Protein AF-0000000087637432 (afdb_homodimer)

Sequence (296 aa):
MTIILLIVDTSASMAQKTYLGTSYLDVARNIIDALQKQRMKDVATRGYDRFFLITTEEYPACIKSGWRESSAVLHEQLKRLRPRGRGSISDAFMNALKFINVHRAQTGIDNYGCGRFPTYFEPVVLFAITDSTSVADIPPDFRVGILEMTIILLIVDTSASMAQKTYLGTSYLDVARNIIDALQKQRMKDVATRGYDRFFLITTEEYPACIKSGWRESSAVLHEQLKRLRPRGRGSISDAFMNALKFINVHRAQTGIDNYGCGRFPTYFEPVVLFAITDSTSVADIPPDFRVGILE

Structure (mmCIF, N/CA/C/O backbone):
data_AF-0000000087637432-model_v1
#
loop_
_entity.id
_entity.type
_entity.pdbx_description
1 polymer 'VWFA domain-containing protein'
#
loop_
_atom_site.group_PDB
_atom_site.id
_atom_site.type_symbol
_atom_site.label_atom_id
_atom_site.label_alt_id
_atom_site.label_comp_id
_atom_site.label_asym_id
_atom_site.label_entity_id
_atom_site.label_seq_id
_atom_site.pdbx_PDB_ins_code
_atom_site.Cartn_x
_atom_site.Cartn_y
_atom_site.Cartn_z
_atom_site.occupancy
_atom_site.B_iso_or_equiv
_atom_site.auth_seq_id
_atom_site.auth_comp_id
_atom_site.auth_asym_id
_atom_site.auth_atom_id
_atom_site.pdbx_PDB_model_num
ATOM 1 N N . MET A 1 1 ? -8.039 9.289 13.445 1 76.69 1 MET A N 1
ATOM 2 C CA . MET A 1 1 ? -8.648 8.281 12.586 1 76.69 1 MET A CA 1
ATOM 3 C C . MET A 1 1 ? -7.801 8.039 11.344 1 76.69 1 MET A C 1
ATOM 5 O O . MET A 1 1 ? -7.258 8.984 10.766 1 76.69 1 MET A O 1
ATOM 9 N N . THR A 1 2 ? -7.414 6.766 11.094 1 83.81 2 THR A N 1
ATOM 10 C CA . THR A 1 2 ? -6.598 6.398 9.945 1 83.81 2 THR A CA 1
ATOM 11 C C . THR A 1 2 ? -7.387 5.527 8.969 1 83.81 2 THR A C 1
ATOM 13 O O . THR A 1 2 ? -8.102 4.609 9.391 1 83.81 2 THR A O 1
ATOM 16 N N . ILE A 1 3 ? -7.391 5.91 7.691 1 87.06 3 ILE A N 1
ATOM 17 C CA . ILE A 1 3 ? -8 5.098 6.645 1 87.06 3 ILE A CA 1
ATOM 18 C C . ILE A 1 3 ? -6.988 4.082 6.125 1 87.06 3 ILE A C 1
ATOM 20 O O . ILE A 1 3 ? -5.859 4.441 5.777 1 87.06 3 ILE A O 1
ATOM 24 N N . ILE A 1 4 ? -7.371 2.84 6.129 1 91 4 ILE A N 1
ATOM 25 C CA . ILE A 1 4 ? -6.562 1.774 5.551 1 91 4 ILE A CA 1
ATOM 26 C C . ILE A 1 4 ? -7.312 1.132 4.387 1 91 4 ILE A C 1
ATOM 28 O O . ILE A 1 4 ? -8.336 0.471 4.586 1 91 4 ILE A O 1
ATOM 32 N N . LEU A 1 5 ? -6.863 1.428 3.227 1 93.75 5 LEU A N 1
ATOM 33 C CA . LEU A 1 5 ? -7.473 0.867 2.025 1 93.75 5 LEU A CA 1
ATOM 34 C C . LEU A 1 5 ? -6.641 -0.291 1.483 1 93.75 5 LEU A C 1
ATOM 36 O O . LEU A 1 5 ? -5.492 -0.1 1.082 1 93.75 5 LEU A O 1
ATOM 40 N N . LEU A 1 6 ? -7.203 -1.459 1.496 1 95.88 6 LEU A N 1
ATOM 41 C CA . LEU A 1 6 ? -6.562 -2.672 1.005 1 95.88 6 LEU A CA 1
ATOM 42 C C . LEU A 1 6 ? -6.844 -2.873 -0.48 1 95.88 6 LEU A C 1
ATOM 44 O O . LEU A 1 6 ? -8 -2.828 -0.909 1 95.88 6 LEU A O 1
ATOM 48 N N . ILE A 1 7 ? -5.793 -3.021 -1.237 1 95.25 7 ILE A N 1
ATOM 49 C CA . ILE A 1 7 ? -5.895 -3.303 -2.666 1 95.25 7 ILE A CA 1
ATOM 50 C C . ILE A 1 7 ? -5.336 -4.691 -2.957 1 95.25 7 ILE A C 1
ATOM 52 O O . ILE A 1 7 ? -4.129 -4.918 -2.84 1 95.25 7 ILE A O 1
ATOM 56 N N . VAL A 1 8 ? -6.203 -5.582 -3.391 1 95.81 8 VAL A N 1
ATOM 57 C CA . VAL A 1 8 ? -5.754 -6.953 -3.619 1 95.81 8 VAL A CA 1
ATOM 58 C C . VAL A 1 8 ? -5.871 -7.293 -5.105 1 95.81 8 VAL A C 1
ATOM 60 O O . VAL A 1 8 ? -6.941 -7.148 -5.699 1 95.81 8 VAL A O 1
ATOM 63 N N . ASP A 1 9 ? -4.746 -7.695 -5.684 1 94.19 9 ASP A N 1
ATOM 64 C CA . ASP A 1 9 ? -4.754 -8.195 -7.055 1 94.19 9 ASP A CA 1
ATOM 65 C C . ASP A 1 9 ? -5.441 -9.555 -7.145 1 94.19 9 ASP A C 1
ATOM 67 O O . ASP A 1 9 ? -4.965 -10.531 -6.57 1 94.19 9 ASP A O 1
ATOM 71 N N . THR A 1 10 ? -6.543 -9.625 -7.82 1 95.19 10 THR A N 1
ATOM 72 C CA . THR A 1 10 ? -7.258 -10.891 -7.984 1 95.19 10 THR A CA 1
ATOM 73 C C . THR A 1 10 ? -7.113 -11.406 -9.414 1 95.19 10 THR A C 1
ATOM 75 O O . THR A 1 10 ? -8.023 -12.047 -9.945 1 95.19 10 THR A O 1
ATOM 78 N N . SER A 1 11 ? -6.055 -11.039 -10.047 1 90.12 11 SER A N 1
ATOM 79 C CA . SER A 1 11 ? -5.801 -11.547 -11.391 1 90.12 11 SER A CA 1
ATOM 80 C C . SER A 1 11 ? -5.547 -13.055 -11.375 1 90.12 11 SER A C 1
ATOM 82 O O . SER A 1 11 ? -5.328 -13.641 -10.32 1 90.12 11 SER A O 1
ATOM 84 N N . ALA A 1 12 ? -5.531 -13.664 -12.547 1 88.69 12 ALA A N 1
ATOM 85 C CA . ALA A 1 12 ? -5.359 -15.109 -12.695 1 88.69 12 ALA A CA 1
ATOM 86 C C . ALA A 1 12 ? -4.02 -15.562 -12.125 1 88.69 12 ALA A C 1
ATOM 88 O O . ALA A 1 12 ? -3.9 -16.672 -11.609 1 88.69 12 ALA A O 1
ATOM 89 N N . SER A 1 13 ? -2.984 -14.742 -12.172 1 86.12 13 SER A N 1
ATOM 90 C CA . SER A 1 13 ? -1.663 -15.102 -11.672 1 86.12 13 SER A CA 1
ATOM 91 C C . SER A 1 13 ? -1.685 -15.328 -10.164 1 86.12 13 SER A C 1
ATOM 93 O O . SER A 1 13 ? -0.829 -16.031 -9.625 1 86.12 13 SER A O 1
ATOM 95 N N . MET A 1 14 ? -2.678 -14.781 -9.469 1 90.62 14 MET A N 1
ATOM 96 C CA . MET A 1 14 ? -2.766 -14.891 -8.016 1 90.62 14 MET A CA 1
ATOM 97 C C . MET A 1 14 ? -3.311 -16.25 -7.602 1 90.62 14 MET A C 1
ATOM 99 O O . MET A 1 14 ? -3.295 -16.594 -6.422 1 90.62 14 MET A O 1
ATOM 103 N N . ALA A 1 15 ? -3.766 -16.984 -8.586 1 90.56 15 ALA A N 1
ATOM 104 C CA . ALA A 1 15 ? -4.211 -18.359 -8.336 1 90.56 15 ALA A CA 1
ATOM 105 C C . ALA A 1 15 ? -3.027 -19.312 -8.25 1 90.56 15 ALA A C 1
ATOM 107 O O . ALA A 1 15 ? -3.158 -20.422 -7.742 1 90.56 15 ALA A O 1
ATOM 108 N N . GLN A 1 16 ? -1.93 -18.797 -8.672 1 86.56 16 GLN A N 1
ATOM 109 C CA . GLN A 1 16 ? -0.738 -19.641 -8.68 1 86.56 16 GLN A CA 1
ATOM 110 C C . GLN A 1 16 ? -0.298 -19.984 -7.258 1 86.56 16 GLN A C 1
ATOM 112 O O . GLN A 1 16 ? -0.403 -19.156 -6.352 1 86.56 16 GLN A O 1
ATOM 117 N N . LYS A 1 17 ? 0.254 -21.203 -7.125 1 86.19 17 LYS A N 1
ATOM 118 C CA . LYS A 1 17 ? 0.658 -21.703 -5.809 1 86.19 17 LYS A CA 1
ATOM 119 C C . LYS A 1 17 ? 2.104 -21.312 -5.5 1 86.19 17 LYS A C 1
ATOM 121 O O . LYS A 1 17 ? 2.955 -21.328 -6.391 1 86.19 17 LYS A O 1
ATOM 126 N N . THR A 1 18 ? 2.281 -20.938 -4.258 1 80.5 18 THR A N 1
ATOM 127 C CA . THR A 1 18 ? 3.645 -20.75 -3.773 1 80.5 18 THR A CA 1
ATOM 128 C C . THR A 1 18 ? 4.336 -22.078 -3.535 1 80.5 18 THR A C 1
ATOM 130 O O . THR A 1 18 ? 3.73 -23.141 -3.717 1 80.5 18 THR A O 1
ATOM 133 N N . TYR A 1 19 ? 5.648 -21.938 -3.27 1 73.5 19 TYR A N 1
ATOM 134 C CA . TYR A 1 19 ? 6.402 -23.156 -2.979 1 73.5 19 TYR A CA 1
ATOM 135 C C . TYR A 1 19 ? 5.828 -23.875 -1.762 1 73.5 19 TYR A C 1
ATOM 137 O O . TYR A 1 19 ? 6.035 -25.078 -1.587 1 73.5 19 TYR A O 1
ATOM 145 N N . LEU A 1 20 ? 5.039 -23.172 -0.891 1 76.12 20 LEU A N 1
ATOM 146 C CA . LEU A 1 20 ? 4.434 -23.75 0.308 1 76.12 20 LEU A CA 1
ATOM 147 C C . LEU A 1 20 ? 3.104 -24.422 -0.021 1 76.12 20 LEU A C 1
ATOM 149 O O . LEU A 1 20 ? 2.486 -25.047 0.846 1 76.12 20 LEU A O 1
ATOM 153 N N . GLY A 1 21 ? 2.619 -24.297 -1.253 1 83.44 21 GLY A N 1
ATOM 154 C CA . GLY A 1 21 ? 1.392 -24.969 -1.673 1 83.44 21 GLY A CA 1
ATOM 155 C C . GLY A 1 21 ? 0.167 -24.078 -1.557 1 83.44 21 GLY A C 1
ATOM 156 O O . GLY A 1 21 ? -0.934 -24.469 -1.944 1 83.44 21 GLY A O 1
ATOM 157 N N . THR A 1 22 ? 0.309 -22.984 -0.963 1 87.75 22 THR A N 1
ATOM 158 C CA . THR A 1 22 ? -0.79 -22.031 -0.854 1 87.75 22 THR A CA 1
ATOM 159 C C . THR A 1 22 ? -0.783 -21.062 -2.033 1 87.75 22 THR A C 1
ATOM 161 O O . THR A 1 22 ? 0.271 -20.781 -2.609 1 87.75 22 THR A O 1
ATOM 164 N N . SER A 1 23 ? -1.958 -20.625 -2.443 1 90.81 23 SER A N 1
ATOM 165 C CA . SER A 1 23 ? -2.031 -19.688 -3.557 1 90.81 23 SER A CA 1
ATOM 166 C C . SER A 1 23 ? -1.543 -18.297 -3.146 1 90.81 23 SER A C 1
ATOM 168 O O . SER A 1 23 ? -1.502 -17.984 -1.956 1 90.81 23 SER A O 1
ATOM 170 N N . TYR A 1 24 ? -1.146 -17.531 -4.125 1 88.62 24 TYR A N 1
ATOM 171 C CA . TYR A 1 24 ? -0.758 -16.156 -3.842 1 88.62 24 TYR A CA 1
ATOM 172 C C . TYR A 1 24 ? -1.924 -15.367 -3.254 1 88.62 24 TYR A C 1
ATOM 174 O O . TYR A 1 24 ? -1.725 -14.477 -2.424 1 88.62 24 TYR A O 1
ATOM 182 N N . LEU A 1 25 ? -3.096 -15.727 -3.641 1 92.62 25 LEU A N 1
ATOM 183 C CA . LEU A 1 25 ? -4.277 -15.086 -3.066 1 92.62 25 LEU A CA 1
ATOM 184 C C . LEU A 1 25 ? -4.43 -15.453 -1.595 1 92.62 25 LEU A C 1
ATOM 186 O O . LEU A 1 25 ? -4.82 -14.617 -0.778 1 92.62 25 LEU A O 1
ATOM 190 N N . ASP A 1 26 ? -4.102 -16.656 -1.281 1 92.62 26 ASP A N 1
ATOM 191 C CA . ASP A 1 26 ? -4.141 -17.078 0.114 1 92.62 26 ASP A CA 1
ATOM 192 C C . ASP A 1 26 ? -3.076 -16.359 0.939 1 92.62 26 ASP A C 1
ATOM 194 O O . ASP A 1 26 ? -3.309 -16.031 2.102 1 92.62 26 ASP A O 1
ATOM 198 N N . VAL A 1 27 ? -1.948 -16.188 0.336 1 88.56 27 VAL A N 1
ATOM 199 C CA . VAL A 1 27 ? -0.882 -15.445 0.997 1 88.56 27 VAL A CA 1
ATOM 200 C C . VAL A 1 27 ? -1.35 -14.016 1.283 1 88.56 27 VAL A C 1
ATOM 202 O O . VAL A 1 27 ? -1.137 -13.5 2.381 1 88.56 27 VAL A O 1
ATOM 205 N N . ALA A 1 28 ? -1.989 -13.43 0.289 1 92.62 28 ALA A N 1
ATOM 206 C CA . ALA A 1 28 ? -2.518 -12.078 0.466 1 92.62 28 ALA A CA 1
ATOM 207 C C . ALA A 1 28 ? -3.521 -12.023 1.616 1 92.62 28 ALA A C 1
ATOM 209 O O . ALA A 1 28 ? -3.484 -11.109 2.441 1 92.62 28 ALA A O 1
ATOM 210 N N . ARG A 1 29 ? -4.34 -12.977 1.711 1 93.44 29 ARG A N 1
ATOM 211 C CA . ARG A 1 29 ? -5.324 -13.055 2.785 1 93.44 29 ARG A CA 1
ATOM 212 C C . ARG A 1 29 ? -4.641 -13.109 4.148 1 93.44 29 ARG A C 1
ATOM 214 O O . ARG A 1 29 ? -5.047 -12.414 5.082 1 93.44 29 ARG A O 1
ATOM 221 N N . ASN A 1 30 ? -3.664 -13.898 4.246 1 89.31 30 ASN A N 1
ATOM 222 C CA . ASN A 1 30 ? -2.939 -14.055 5.5 1 89.31 30 ASN A CA 1
ATOM 223 C C . ASN A 1 30 ? -2.244 -12.766 5.918 1 89.31 30 ASN A C 1
ATOM 225 O O . ASN A 1 30 ? -2.236 -12.414 7.098 1 89.31 30 ASN A O 1
ATOM 229 N N . ILE A 1 31 ? -1.692 -12.125 4.953 1 87.88 31 ILE A N 1
ATOM 230 C CA . ILE A 1 31 ? -0.997 -10.867 5.227 1 87.88 31 ILE A CA 1
ATOM 231 C C . ILE A 1 31 ? -1.988 -9.828 5.746 1 87.88 31 ILE A C 1
ATOM 233 O O . ILE A 1 31 ? -1.703 -9.117 6.711 1 87.88 31 ILE A O 1
ATOM 237 N N . ILE A 1 32 ? -3.174 -9.781 5.137 1 91.06 32 ILE A N 1
ATOM 238 C CA . ILE A 1 32 ? -4.184 -8.797 5.523 1 91.06 32 ILE A CA 1
ATOM 239 C C . ILE A 1 32 ? -4.723 -9.133 6.91 1 91.06 32 ILE A C 1
ATOM 241 O O . ILE A 1 32 ? -4.922 -8.242 7.738 1 91.06 32 ILE A O 1
ATOM 245 N N . ASP A 1 33 ? -4.871 -10.383 7.148 1 88.5 33 ASP A N 1
ATOM 246 C CA . ASP A 1 33 ? -5.336 -10.812 8.469 1 88.5 33 ASP A CA 1
ATOM 247 C C . ASP A 1 33 ? -4.332 -10.438 9.555 1 88.5 33 ASP A C 1
ATOM 249 O O . ASP A 1 33 ? -4.715 -9.961 10.625 1 88.5 33 ASP A O 1
ATOM 253 N N . ALA A 1 34 ? -3.146 -10.664 9.25 1 84.94 34 ALA A N 1
ATOM 254 C CA . ALA A 1 34 ? -2.1 -10.312 10.203 1 84.94 34 ALA A CA 1
ATOM 255 C C . ALA A 1 34 ? -2.074 -8.805 10.453 1 84.94 34 ALA A C 1
ATOM 257 O O . ALA A 1 34 ? -1.906 -8.367 11.594 1 84.94 34 ALA A O 1
ATOM 258 N N . LEU A 1 35 ? -2.225 -8.055 9.398 1 85.94 35 LEU A N 1
ATOM 259 C CA . LEU A 1 35 ? -2.258 -6.598 9.516 1 85.94 35 LEU A CA 1
ATOM 260 C C . LEU A 1 35 ? -3.422 -6.148 10.391 1 85.94 35 LEU A C 1
ATOM 262 O O . LEU A 1 35 ? -3.252 -5.305 11.273 1 85.94 35 LEU A O 1
ATOM 266 N N . GLN A 1 36 ? -4.555 -6.707 10.133 1 86.75 36 GLN A N 1
ATOM 267 C CA . GLN A 1 36 ? -5.742 -6.344 10.891 1 86.75 36 GLN A CA 1
ATOM 268 C C . GLN A 1 36 ? -5.582 -6.703 12.367 1 86.75 36 GLN A C 1
ATOM 270 O O . GLN A 1 36 ? -5.934 -5.91 13.25 1 86.75 36 GLN A O 1
ATOM 275 N N . LYS A 1 37 ? -5.035 -7.863 12.594 1 84.31 37 LYS A N 1
ATOM 276 C CA . LYS A 1 37 ? -4.828 -8.32 13.969 1 84.31 37 LYS A CA 1
ATOM 277 C C . LYS A 1 37 ? -3.857 -7.406 14.711 1 84.31 37 LYS A C 1
ATOM 279 O O . LYS A 1 37 ? -4.07 -7.078 15.875 1 84.31 37 LYS A O 1
ATOM 284 N N . GLN A 1 38 ? -2.877 -7.027 14.039 1 82.75 38 GLN A N 1
ATOM 285 C CA . GLN A 1 38 ? -1.881 -6.148 14.641 1 82.75 38 GLN A CA 1
ATOM 286 C C . GLN A 1 38 ? -2.484 -4.793 14.992 1 82.75 38 GLN A C 1
ATOM 288 O O . GLN A 1 38 ? -2.211 -4.242 16.062 1 82.75 38 GLN A O 1
ATOM 293 N N . ARG A 1 39 ? -3.283 -4.242 14.102 1 82.06 39 ARG A N 1
ATOM 294 C CA . ARG A 1 39 ? -3.889 -2.932 14.312 1 82.06 39 ARG A CA 1
ATOM 295 C C . ARG A 1 39 ? -4.93 -2.986 15.43 1 82.06 39 ARG A C 1
ATOM 297 O O . ARG A 1 39 ? -5.133 -2.002 16.141 1 82.06 39 ARG A O 1
ATOM 304 N N . MET A 1 40 ? -5.504 -4.09 15.586 1 80.12 40 MET A N 1
ATOM 305 C CA . MET A 1 40 ? -6.52 -4.258 16.625 1 80.12 40 MET A CA 1
ATOM 306 C C . MET A 1 40 ? -5.879 -4.375 18 1 80.12 40 MET A C 1
ATOM 308 O O . MET A 1 40 ? -6.512 -4.066 19.016 1 80.12 40 MET A O 1
ATOM 312 N N . LYS A 1 41 ? -4.73 -4.859 18.078 1 78.94 41 LYS A N 1
ATOM 313 C CA . LYS A 1 41 ? -4.02 -5.02 19.344 1 78.94 41 LYS A CA 1
ATOM 314 C C . LYS A 1 41 ? -3.49 -3.68 19.844 1 78.94 41 LYS A C 1
ATOM 316 O O . LYS A 1 41 ? -3.357 -3.475 21.047 1 78.94 41 LYS A O 1
ATOM 321 N N . ASP A 1 42 ? -3.234 -2.863 18.891 1 72.38 42 ASP A N 1
ATOM 322 C CA . ASP A 1 42 ? -2.697 -1.561 19.281 1 72.38 42 ASP A CA 1
ATOM 323 C C . ASP A 1 42 ? -3.803 -0.645 19.797 1 72.38 42 ASP A C 1
ATOM 325 O O . ASP A 1 42 ? -4.723 -0.288 19.062 1 72.38 42 ASP A O 1
ATOM 329 N N . VAL A 1 43 ? -3.691 -0.296 21.094 1 67.25 43 VAL A N 1
ATOM 330 C CA . VAL A 1 43 ? -4.695 0.507 21.797 1 67.25 43 VAL A CA 1
ATOM 331 C C . VAL A 1 43 ? -4.844 1.858 21.094 1 67.25 43 VAL A C 1
ATOM 333 O O . VAL A 1 43 ? -5.945 2.402 21 1 67.25 43 VAL A O 1
ATOM 336 N N . ALA A 1 44 ? -3.725 2.342 20.609 1 65.62 44 ALA A N 1
ATOM 337 C CA . ALA A 1 44 ? -3.721 3.668 20 1 65.62 44 ALA A CA 1
ATOM 338 C C . ALA A 1 44 ? -4.508 3.672 18.703 1 65.62 44 ALA A C 1
ATOM 340 O O . ALA A 1 44 ? -5 4.715 18.266 1 65.62 44 ALA A O 1
ATOM 341 N N . THR A 1 45 ? -4.582 2.547 18.078 1 66.69 45 THR A N 1
ATOM 342 C CA . THR A 1 45 ? -5.211 2.488 16.766 1 66.69 45 THR A CA 1
ATOM 343 C C . THR A 1 45 ? -6.562 1.782 16.844 1 66.69 45 THR A C 1
ATOM 345 O O . THR A 1 45 ? -7.41 1.952 15.969 1 66.69 45 THR A O 1
ATOM 348 N N . ARG A 1 46 ? -6.684 1.141 17.984 1 63.22 46 ARG A N 1
ATOM 349 C CA . ARG A 1 46 ? -7.879 0.317 18.156 1 63.22 46 ARG A CA 1
ATOM 350 C C . ARG A 1 46 ? -9.141 1.166 18.094 1 63.22 46 ARG A C 1
ATOM 352 O O . ARG A 1 46 ? -9.273 2.148 18.828 1 63.22 46 ARG A O 1
ATOM 359 N N . GLY A 1 47 ? -9.922 0.854 17.125 1 63.78 47 GLY A N 1
ATOM 360 C CA . GLY A 1 47 ? -11.219 1.496 17.031 1 63.78 47 GLY A CA 1
ATOM 361 C C . GLY A 1 47 ? -11.211 2.742 16.172 1 63.78 47 GLY A C 1
ATOM 362 O O . GLY A 1 47 ? -12.266 3.309 15.875 1 63.78 47 GLY A O 1
ATOM 363 N N . TYR A 1 48 ? -10.047 2.973 15.734 1 75.81 48 TYR A N 1
ATOM 364 C CA . TYR A 1 48 ? -9.984 4.23 15 1 75.81 48 TYR A CA 1
ATOM 365 C C . TYR A 1 48 ? -9.656 3.994 13.531 1 75.81 48 TYR A C 1
ATOM 367 O O . TYR A 1 48 ? -9.891 4.859 12.688 1 75.81 48 TYR A O 1
ATOM 375 N N . ASP A 1 49 ? -9.312 2.814 13.234 1 82.94 49 ASP A N 1
ATOM 376 C CA . ASP A 1 49 ? -8.961 2.506 11.852 1 82.94 49 ASP A CA 1
ATOM 377 C C . ASP A 1 49 ? -10.203 2.127 11.039 1 82.94 49 ASP A C 1
ATOM 379 O O . ASP A 1 49 ? -11.094 1.444 11.547 1 82.94 49 ASP A O 1
ATOM 383 N N . ARG A 1 50 ? -10.32 2.609 9.883 1 86.88 50 ARG A N 1
ATOM 384 C CA . ARG A 1 50 ? -11.336 2.195 8.922 1 86.88 50 ARG A CA 1
ATOM 385 C C . ARG A 1 50 ? -10.703 1.434 7.758 1 86.88 50 ARG A C 1
ATOM 387 O O . ARG A 1 50 ? -9.812 1.946 7.082 1 86.88 50 ARG A O 1
ATOM 394 N N . PHE A 1 51 ? -11.227 0.238 7.57 1 90.94 51 PHE A N 1
ATOM 395 C CA . PHE A 1 51 ? -10.688 -0.621 6.52 1 90.94 51 PHE A CA 1
ATOM 396 C C . PHE A 1 51 ? -11.617 -0.661 5.32 1 90.94 51 PHE A C 1
ATOM 398 O O . PHE A 1 51 ? -12.844 -0.72 5.477 1 90.94 51 PHE A O 1
ATOM 405 N N . PHE A 1 52 ? -11.039 -0.562 4.16 1 93.44 52 PHE A N 1
ATOM 406 C CA . PHE A 1 52 ? -11.742 -0.761 2.898 1 93.44 52 PHE A CA 1
ATOM 407 C C . PHE A 1 52 ? -11 -1.759 2.016 1 93.44 52 PHE A C 1
ATOM 409 O O . PHE A 1 52 ? -9.789 -1.944 2.16 1 93.44 52 PHE A O 1
ATOM 416 N N . LEU A 1 53 ? -11.742 -2.408 1.138 1 95.94 53 LEU A N 1
ATOM 417 C CA . LEU A 1 53 ? -11.141 -3.436 0.291 1 95.94 53 LEU A CA 1
ATOM 418 C C . LEU A 1 53 ? -11.516 -3.219 -1.172 1 95.94 53 LEU A C 1
ATOM 420 O O . LEU A 1 53 ? -12.695 -3.139 -1.511 1 95.94 53 LEU A O 1
ATOM 424 N N . ILE A 1 54 ? -10.523 -3.092 -1.985 1 95.25 54 ILE A N 1
ATOM 425 C CA . ILE A 1 54 ? -10.68 -2.936 -3.426 1 95.25 54 ILE A CA 1
ATOM 426 C C . ILE A 1 54 ? -9.867 -4 -4.156 1 95.25 54 ILE A C 1
ATOM 428 O O . ILE A 1 54 ? -8.766 -4.344 -3.729 1 95.25 54 ILE A O 1
ATOM 432 N N . THR A 1 55 ? -10.352 -4.535 -5.258 1 96.62 55 THR A N 1
ATOM 433 C CA . THR A 1 55 ? -9.656 -5.539 -6.059 1 96.62 55 THR A CA 1
ATOM 434 C C . THR A 1 55 ? -9.43 -5.031 -7.48 1 96.62 55 THR A C 1
ATOM 436 O O . THR A 1 55 ? -9.742 -3.877 -7.789 1 96.62 55 THR A O 1
ATOM 439 N N . THR A 1 56 ? -8.82 -5.867 -8.359 1 93.62 56 THR A N 1
ATOM 440 C CA . THR A 1 56 ? -8.516 -5.477 -9.734 1 93.62 56 THR A CA 1
ATOM 441 C C . THR A 1 56 ? -9.688 -5.801 -10.664 1 93.62 56 THR A C 1
ATOM 443 O O . THR A 1 56 ? -9.531 -5.812 -11.883 1 93.62 56 THR A O 1
ATOM 446 N N . GLU A 1 57 ? -10.828 -6.051 -10.078 1 92.75 57 GLU A N 1
ATOM 447 C CA . GLU A 1 57 ? -12.016 -6.211 -10.906 1 92.75 57 GLU A CA 1
ATOM 448 C C . GLU A 1 57 ? -12.484 -4.875 -11.469 1 92.75 57 GLU A C 1
ATOM 450 O O . GLU A 1 57 ? -11.891 -3.834 -11.188 1 92.75 57 GLU A O 1
ATOM 455 N N . GLU A 1 58 ? -13.516 -4.957 -12.289 1 89.31 58 GLU A N 1
ATOM 456 C CA . GLU A 1 58 ? -14.008 -3.738 -12.922 1 89.31 58 GLU A CA 1
ATOM 457 C C . GLU A 1 58 ? -14.805 -2.889 -11.938 1 89.31 58 GLU A C 1
ATOM 459 O O . GLU A 1 58 ? -15.547 -3.422 -11.109 1 89.31 58 GLU A O 1
ATOM 464 N N . TYR A 1 59 ? -14.562 -1.508 -12.102 1 84.19 59 TYR A N 1
ATOM 465 C CA . TYR A 1 59 ? -15.359 -0.588 -11.297 1 84.19 59 TYR A CA 1
ATOM 466 C C . TYR A 1 59 ? -16.828 -0.646 -11.695 1 84.19 59 TYR A C 1
ATOM 468 O O . TYR A 1 59 ? -17.156 -0.695 -12.883 1 84.19 59 TYR A O 1
ATOM 476 N N . PRO A 1 60 ? -17.75 -0.732 -10.656 1 89.38 60 PRO A N 1
ATOM 477 C CA . PRO A 1 60 ? -17.609 -0.584 -9.211 1 89.38 60 PRO A CA 1
ATOM 478 C C . PRO A 1 60 ? -17.547 -1.926 -8.484 1 89.38 60 PRO A C 1
ATOM 480 O O . PRO A 1 60 ? -17.562 -1.966 -7.25 1 89.38 60 PRO A O 1
ATOM 483 N N . ALA A 1 61 ? -17.547 -3.035 -9.273 1 90.44 61 ALA A N 1
ATOM 484 C CA . ALA A 1 61 ? -17.516 -4.371 -8.68 1 90.44 61 ALA A CA 1
ATOM 485 C C . ALA A 1 61 ? -16.219 -4.594 -7.91 1 90.44 61 ALA A C 1
ATOM 487 O O . ALA A 1 61 ? -16.125 -5.512 -7.09 1 90.44 61 ALA A O 1
ATOM 488 N N . CYS A 1 62 ? -15.195 -3.732 -8.195 1 93.19 62 CYS A N 1
ATOM 489 C CA . CYS A 1 62 ? -13.898 -3.877 -7.551 1 93.19 62 CYS A CA 1
ATOM 490 C C . CYS A 1 62 ? -13.969 -3.502 -6.078 1 93.19 62 CYS A C 1
ATOM 492 O O . CYS A 1 62 ? -13.086 -3.867 -5.297 1 93.19 62 CYS A O 1
ATOM 494 N N . ILE A 1 63 ? -15.023 -2.705 -5.672 1 93.12 63 ILE A N 1
ATOM 495 C CA . ILE A 1 63 ? -15.156 -2.309 -4.273 1 93.12 63 ILE A CA 1
ATOM 496 C C . ILE A 1 63 ? -15.828 -3.43 -3.48 1 93.12 63 ILE A C 1
ATOM 498 O O . ILE A 1 63 ? -17.031 -3.676 -3.631 1 93.12 63 ILE A O 1
ATOM 502 N N . LYS A 1 64 ? -15.055 -4.156 -2.717 1 94.06 64 LYS A N 1
ATOM 503 C CA . LYS A 1 64 ? -15.57 -5.312 -1.985 1 94.06 64 LYS A CA 1
ATOM 504 C C . LYS A 1 64 ? -16.062 -4.91 -0.598 1 94.06 64 LYS A C 1
ATOM 506 O O . LYS A 1 64 ? -16.969 -5.535 -0.05 1 94.06 64 LYS A O 1
ATOM 511 N N . SER A 1 65 ? -15.445 -3.957 0.01 1 93.12 65 SER A N 1
ATOM 512 C CA . SER A 1 65 ? -15.844 -3.379 1.29 1 93.12 65 SER A CA 1
ATOM 513 C C . SER A 1 65 ? -15.648 -1.866 1.297 1 93.12 65 SER A C 1
ATOM 515 O O . SER A 1 65 ? -14.516 -1.381 1.269 1 93.12 65 SER A O 1
ATOM 517 N N . GLY A 1 66 ? -16.734 -1.168 1.286 1 88.44 66 GLY A N 1
ATOM 518 C CA . GLY A 1 66 ? -16.703 0.285 1.235 1 88.44 66 GLY A CA 1
ATOM 519 C C . GLY A 1 66 ? -17.047 0.934 2.564 1 88.44 66 GLY A C 1
ATOM 520 O O . GLY A 1 66 ? -17.062 0.267 3.602 1 88.44 66 GLY A O 1
ATOM 521 N N . TRP A 1 67 ? -17.25 2.252 2.564 1 84.19 67 TRP A N 1
ATOM 522 C CA . TRP A 1 67 ? -17.406 3.053 3.773 1 84.19 67 TRP A CA 1
ATOM 523 C C . TRP A 1 67 ? -18.781 2.85 4.395 1 84.19 67 TRP A C 1
ATOM 525 O O . TRP A 1 67 ? -19.016 3.264 5.531 1 84.19 67 TRP A O 1
ATOM 535 N N . ARG A 1 68 ? -19.625 2.217 3.707 1 82.31 68 ARG A N 1
ATOM 536 C CA . ARG A 1 68 ? -20.953 1.973 4.266 1 82.31 68 ARG A CA 1
ATOM 537 C C . ARG A 1 68 ? -21.047 0.58 4.879 1 82.31 68 ARG A C 1
ATOM 539 O O . ARG A 1 68 ? -22.078 0.209 5.445 1 82.31 68 ARG A O 1
ATOM 546 N N . GLU A 1 69 ? -19.984 -0.2 4.742 1 82.75 69 GLU A N 1
ATOM 547 C CA . GLU A 1 69 ? -20 -1.593 5.18 1 82.75 69 GLU A CA 1
ATOM 548 C C . GLU A 1 69 ? -19.297 -1.762 6.523 1 82.75 69 GLU A C 1
ATOM 550 O O . GLU A 1 69 ? -18.438 -0.959 6.883 1 82.75 69 GLU A O 1
ATOM 555 N N . SER A 1 70 ? -19.781 -2.744 7.203 1 82.12 70 SER A N 1
ATOM 556 C CA . SER A 1 70 ? -19.156 -3.07 8.484 1 82.12 70 SER A CA 1
ATOM 557 C C . SER A 1 70 ? -17.875 -3.883 8.289 1 82.12 70 SER A C 1
ATOM 559 O O . SER A 1 70 ? -17.609 -4.375 7.191 1 82.12 70 SER A O 1
ATOM 561 N N . SER A 1 71 ? -17.125 -3.953 9.344 1 82.5 71 SER A N 1
ATOM 562 C CA . SER A 1 71 ? -15.891 -4.73 9.328 1 82.5 71 SER A CA 1
ATOM 563 C C . SER A 1 71 ? -16.156 -6.195 9.016 1 82.5 71 SER A C 1
ATOM 565 O O . SER A 1 71 ? -15.312 -6.887 8.453 1 82.5 71 SER A O 1
ATOM 567 N N . ALA A 1 72 ? -17.406 -6.652 9.422 1 86.88 72 ALA A N 1
ATOM 568 C CA 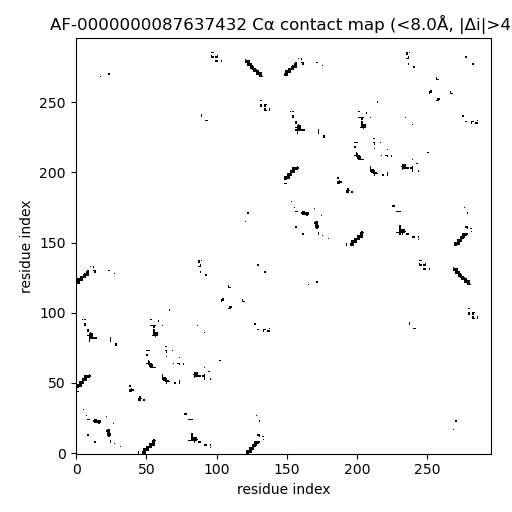. ALA A 1 72 ? -17.781 -8.031 9.148 1 86.88 72 ALA A CA 1
ATOM 569 C C . ALA A 1 72 ? -17.812 -8.305 7.645 1 86.88 72 ALA A C 1
ATOM 571 O O . ALA A 1 72 ? -17.438 -9.391 7.195 1 86.88 72 ALA A O 1
ATOM 572 N N . VAL A 1 73 ? -18.25 -7.312 6.914 1 91.56 73 VAL A N 1
ATOM 573 C CA . VAL A 1 73 ? -18.328 -7.453 5.461 1 91.56 73 VAL A CA 1
ATOM 574 C C . VAL A 1 73 ? -16.922 -7.594 4.887 1 91.56 73 VAL A C 1
ATOM 576 O O . VAL A 1 73 ? -16.688 -8.398 3.979 1 91.56 73 VAL A O 1
ATOM 579 N N . LEU A 1 74 ? -15.938 -6.945 5.441 1 92 74 LEU A N 1
ATOM 580 C CA . LEU A 1 74 ? -14.555 -7.023 4.98 1 92 74 LEU A CA 1
ATOM 581 C C . LEU A 1 74 ? -14.016 -8.445 5.113 1 92 74 LEU A C 1
ATOM 583 O O . LEU A 1 74 ? -13.422 -8.977 4.172 1 92 74 LEU A O 1
ATOM 587 N N . HIS A 1 75 ? -14.305 -9.039 6.254 1 91.31 75 HIS A N 1
ATOM 588 C CA . HIS A 1 75 ? -13.805 -10.391 6.512 1 91.31 75 HIS A CA 1
ATOM 589 C C . HIS A 1 75 ? -14.438 -11.398 5.566 1 91.31 75 HIS A C 1
ATOM 591 O O . HIS A 1 75 ? -13.75 -12.273 5.027 1 91.31 75 HIS A O 1
ATOM 597 N N . GLU A 1 76 ? -15.711 -11.227 5.395 1 94.12 76 GLU A N 1
ATOM 598 C CA . GLU A 1 76 ? -16.422 -12.125 4.5 1 94.12 76 GLU A CA 1
ATOM 599 C C . GLU A 1 76 ? -15.938 -11.977 3.062 1 94.12 76 GLU A C 1
ATOM 601 O O . GLU A 1 76 ? -15.719 -12.969 2.367 1 94.12 76 GLU A O 1
ATOM 606 N N . GLN A 1 77 ? -15.789 -10.727 2.68 1 93.94 77 GLN A N 1
ATOM 607 C CA . GLN A 1 77 ? -15.352 -10.469 1.312 1 93.94 77 GLN A CA 1
ATOM 608 C C . GLN A 1 77 ? -13.938 -10.992 1.079 1 93.94 77 GLN A C 1
ATOM 610 O O . GLN A 1 77 ? -13.625 -11.5 0 1 93.94 77 GLN A O 1
ATOM 615 N N . LEU A 1 78 ? -13.094 -10.875 2.088 1 93.75 78 LEU A N 1
ATOM 616 C CA . LEU A 1 78 ? -11.727 -11.367 1.981 1 93.75 78 LEU A CA 1
ATOM 617 C C . LEU A 1 78 ? -11.711 -12.875 1.762 1 93.75 78 LEU A C 1
ATOM 619 O O . LEU A 1 78 ? -10.938 -13.375 0.943 1 93.75 78 LEU A O 1
ATOM 623 N N . LYS A 1 79 ? -12.609 -13.578 2.412 1 93.88 79 LYS A N 1
ATOM 624 C CA . LYS A 1 79 ? -12.68 -15.031 2.297 1 93.88 79 LYS A CA 1
ATOM 625 C C . LYS A 1 79 ? -13.227 -15.445 0.935 1 93.88 79 LYS A C 1
ATOM 627 O O . LYS A 1 79 ? -12.898 -16.531 0.432 1 93.88 79 LYS A O 1
ATOM 632 N N . ARG A 1 80 ? -13.961 -14.602 0.302 1 94.31 80 ARG A N 1
ATOM 633 C CA . ARG A 1 80 ? -14.672 -14.945 -0.924 1 94.31 80 ARG A CA 1
ATOM 634 C C . ARG A 1 80 ? -13.898 -14.492 -2.154 1 94.31 80 ARG A C 1
ATOM 636 O O . ARG A 1 80 ? -14.336 -14.695 -3.287 1 94.31 80 ARG A O 1
ATOM 643 N N . LEU A 1 81 ? -12.758 -13.922 -1.941 1 94.69 81 LEU A N 1
ATOM 644 C CA . LEU A 1 81 ? -11.984 -13.438 -3.08 1 94.69 81 LEU A CA 1
ATOM 645 C C . LEU A 1 81 ? -11.602 -14.594 -4.008 1 94.69 81 LEU A C 1
ATOM 647 O O . LEU A 1 81 ? -11.25 -15.68 -3.541 1 94.69 81 LEU A O 1
ATOM 651 N N . ARG A 1 82 ? -11.773 -14.375 -5.293 1 94.19 82 ARG A N 1
ATOM 652 C CA . ARG A 1 82 ? -11.391 -15.312 -6.34 1 94.19 82 ARG A CA 1
ATOM 653 C C . ARG A 1 82 ? -10.516 -14.633 -7.387 1 94.19 82 ARG A C 1
ATOM 655 O O . ARG A 1 82 ? -10.609 -13.422 -7.59 1 94.19 82 ARG A O 1
ATOM 662 N N . PRO A 1 83 ? -9.617 -15.422 -7.945 1 92.75 83 PRO A N 1
ATOM 663 C CA . PRO A 1 83 ? -8.742 -14.859 -8.977 1 92.75 83 PRO A CA 1
ATOM 664 C C . PRO A 1 83 ? -9.492 -14.547 -10.273 1 92.75 83 PRO A C 1
ATOM 666 O O . PRO A 1 83 ? -9.273 -15.219 -11.289 1 92.75 83 PRO A O 1
ATOM 669 N N . ARG A 1 84 ? -10.281 -13.453 -10.25 1 87.94 84 ARG A N 1
ATOM 670 C CA . ARG A 1 84 ? -11.133 -13.117 -11.391 1 87.94 84 ARG A CA 1
ATOM 671 C C . ARG A 1 84 ? -10.797 -11.734 -11.938 1 87.94 84 ARG A C 1
ATOM 673 O O . ARG A 1 84 ? -11.367 -11.305 -12.938 1 87.94 84 ARG A O 1
ATOM 680 N N . GLY A 1 85 ? -9.906 -11.102 -11.289 1 86.75 85 GLY A N 1
ATOM 681 C CA . GLY A 1 85 ? -9.633 -9.727 -11.688 1 86.75 85 GLY A CA 1
ATOM 682 C C . GLY A 1 85 ? -8.93 -9.625 -13.031 1 86.75 85 GLY A C 1
ATOM 683 O O . GLY A 1 85 ? -7.953 -10.328 -13.281 1 86.75 85 GLY A O 1
ATOM 684 N N . ARG A 1 86 ? -9.492 -8.758 -13.906 1 82.25 86 ARG A N 1
ATOM 685 C CA . ARG A 1 86 ? -8.906 -8.586 -15.234 1 82.25 86 ARG A CA 1
ATOM 686 C C . ARG A 1 86 ? -8.219 -7.227 -15.344 1 82.25 86 ARG A C 1
ATOM 688 O O . ARG A 1 86 ? -7.574 -6.938 -16.359 1 82.25 86 ARG A O 1
ATOM 695 N N . GLY A 1 87 ? -8.383 -6.449 -14.328 1 83.38 87 GLY A N 1
ATOM 696 C CA . GLY A 1 87 ? -7.758 -5.133 -14.359 1 83.38 87 GLY A CA 1
ATOM 697 C C . GLY A 1 87 ? -6.324 -5.137 -13.867 1 83.38 87 GLY A C 1
ATOM 698 O O . GLY A 1 87 ? -5.832 -6.16 -13.391 1 83.38 87 GLY A O 1
ATOM 699 N N . SER A 1 88 ? -5.684 -4.023 -14.086 1 86.88 88 SER A N 1
ATOM 700 C CA . SER A 1 88 ? -4.305 -3.865 -13.641 1 86.88 88 SER A CA 1
ATOM 701 C C . SER A 1 88 ? -4.242 -3.295 -12.227 1 86.88 88 SER A C 1
ATOM 703 O O . SER A 1 88 ? -5.188 -2.652 -11.773 1 86.88 88 SER A O 1
ATOM 705 N N . ILE A 1 89 ? -3.109 -3.602 -11.578 1 89 89 ILE A N 1
ATOM 706 C CA . ILE A 1 89 ? -2.891 -3.098 -10.227 1 89 89 ILE A CA 1
ATOM 707 C C . ILE A 1 89 ? -2.861 -1.571 -10.242 1 89 89 ILE A C 1
ATOM 709 O O . ILE A 1 89 ? -3.307 -0.923 -9.289 1 89 89 ILE A O 1
ATOM 713 N N . SER A 1 90 ? -2.377 -0.981 -11.297 1 87 90 SER A N 1
ATOM 714 C CA . SER A 1 90 ? -2.346 0.472 -11.43 1 87 90 SER A CA 1
ATOM 715 C C . SER A 1 90 ? -3.756 1.053 -11.469 1 87 90 SER A C 1
ATOM 717 O O . SER A 1 90 ? -4.035 2.062 -10.82 1 87 90 SER A O 1
ATOM 719 N N . ASP A 1 91 ? -4.641 0.375 -12.219 1 87.31 91 ASP A N 1
ATOM 720 C CA . ASP A 1 91 ? -6.027 0.822 -12.297 1 87.31 91 ASP A CA 1
ATOM 721 C C . ASP A 1 91 ? -6.711 0.727 -10.93 1 87.31 91 ASP A C 1
ATOM 723 O O . ASP A 1 91 ? -7.488 1.606 -10.562 1 87.31 91 ASP A O 1
ATOM 727 N N . ALA A 1 92 ? -6.434 -0.367 -10.266 1 90.94 92 ALA A N 1
ATOM 728 C CA . ALA A 1 92 ? -7.023 -0.551 -8.938 1 90.94 92 ALA A CA 1
ATOM 729 C C . ALA A 1 92 ? -6.57 0.547 -7.984 1 90.94 92 ALA A C 1
ATOM 731 O O . ALA A 1 92 ? -7.348 1.016 -7.152 1 90.94 92 ALA A O 1
ATOM 732 N N . PHE A 1 93 ? -5.32 0.934 -8.133 1 89.31 93 PHE A N 1
ATOM 733 C CA . PHE A 1 93 ? -4.789 2.006 -7.301 1 89.31 93 PHE A CA 1
ATOM 734 C C . PHE A 1 93 ? -5.492 3.324 -7.602 1 89.31 93 PHE A C 1
ATOM 736 O O . PHE A 1 93 ? -5.852 4.066 -6.684 1 89.31 93 PHE A O 1
ATOM 743 N N . MET A 1 94 ? -5.699 3.59 -8.805 1 87.19 94 MET A N 1
ATOM 744 C CA . MET A 1 94 ? -6.398 4.812 -9.195 1 87.19 94 MET A CA 1
ATOM 745 C C . MET A 1 94 ? -7.84 4.797 -8.695 1 87.19 94 MET A C 1
ATOM 747 O O . MET A 1 94 ? -8.359 5.82 -8.25 1 87.19 94 MET A O 1
ATOM 751 N N . ASN A 1 95 ? -8.453 3.65 -8.773 1 88.81 95 ASN A N 1
ATOM 752 C CA . ASN A 1 95 ? -9.805 3.504 -8.242 1 88.81 95 ASN A CA 1
ATOM 753 C C . ASN A 1 95 ? -9.844 3.75 -6.734 1 88.81 95 ASN A C 1
ATOM 755 O O . ASN A 1 95 ? -10.82 4.301 -6.219 1 88.81 95 ASN A O 1
ATOM 759 N N . ALA A 1 96 ? -8.766 3.295 -6.09 1 91.44 96 ALA A N 1
ATOM 760 C CA . ALA A 1 96 ? -8.672 3.508 -4.648 1 91.44 96 ALA A CA 1
ATOM 761 C C . ALA A 1 96 ? -8.602 4.996 -4.316 1 91.44 96 ALA A C 1
ATOM 763 O O . ALA A 1 96 ? -9.281 5.461 -3.396 1 91.44 96 ALA A O 1
ATOM 764 N N . LEU A 1 97 ? -7.824 5.719 -5.078 1 88.06 97 LEU A N 1
ATOM 765 C CA . LEU A 1 97 ? -7.711 7.156 -4.844 1 88.06 97 LEU A CA 1
ATOM 766 C C . LEU A 1 97 ? -9.039 7.855 -5.09 1 88.06 97 LEU A C 1
ATOM 768 O O . LEU A 1 97 ? -9.438 8.734 -4.324 1 88.06 97 LEU A O 1
ATOM 772 N N . LYS A 1 98 ? -9.672 7.398 -6.102 1 84.75 98 LYS A N 1
ATOM 773 C CA . LYS A 1 98 ? -11 7.934 -6.387 1 84.75 98 LYS A CA 1
ATOM 774 C C . LYS A 1 98 ? -11.969 7.645 -5.238 1 84.75 98 LYS A C 1
ATOM 776 O O . LYS A 1 98 ? -12.734 8.523 -4.836 1 84.75 98 LYS A O 1
ATOM 781 N N . PHE A 1 99 ? -11.945 6.477 -4.793 1 87.25 99 PHE A N 1
ATOM 782 C CA . PHE A 1 99 ? -12.805 6.047 -3.697 1 87.25 99 PHE A CA 1
ATOM 783 C C . PHE A 1 99 ? -12.609 6.93 -2.471 1 87.25 99 PHE A C 1
ATOM 785 O O . PHE A 1 99 ? -13.578 7.352 -1.838 1 87.25 99 PHE A O 1
ATOM 792 N N . ILE A 1 100 ? -11.383 7.25 -2.156 1 85.31 100 ILE A N 1
ATOM 793 C CA . ILE A 1 100 ? -11.055 8.055 -0.985 1 85.31 100 ILE A CA 1
ATOM 794 C C . ILE A 1 100 ? -11.578 9.484 -1.183 1 85.31 100 ILE A C 1
ATOM 796 O O . ILE A 1 100 ? -12.094 10.094 -0.246 1 85.31 100 ILE A O 1
ATOM 800 N N . ASN A 1 101 ? -11.43 9.961 -2.375 1 82.81 101 ASN A N 1
ATOM 801 C CA . ASN A 1 101 ? -11.898 11.312 -2.662 1 82.81 101 ASN A CA 1
ATOM 802 C C . ASN A 1 101 ? -13.414 11.43 -2.496 1 82.81 101 ASN A C 1
ATOM 804 O O . ASN A 1 101 ? -13.906 12.422 -1.95 1 82.81 101 ASN A O 1
ATOM 808 N N . VAL A 1 102 ? -14.086 10.453 -2.977 1 82.56 102 VAL A N 1
ATOM 809 C CA . VAL A 1 102 ? -15.539 10.445 -2.855 1 82.56 102 VAL A CA 1
ATOM 810 C C . VAL A 1 102 ? -15.938 10.344 -1.384 1 82.56 102 VAL A C 1
ATOM 812 O O . VAL A 1 102 ? -16.859 11.031 -0.934 1 82.56 102 VAL A O 1
ATOM 815 N N . HIS A 1 103 ? -15.227 9.484 -0.683 1 82.62 103 HIS A N 1
ATOM 816 C CA . HIS A 1 103 ? -15.469 9.312 0.746 1 82.62 103 HIS A CA 1
ATOM 817 C C . HIS A 1 103 ? -15.258 10.625 1.499 1 82.62 103 HIS A C 1
ATOM 819 O O . HIS A 1 103 ? -16.047 10.969 2.389 1 82.62 103 HIS A O 1
ATOM 825 N N . ARG A 1 104 ? -14.258 11.336 1.159 1 78.19 104 ARG A N 1
ATOM 826 C CA . ARG A 1 104 ? -13.953 12.617 1.786 1 78.19 104 ARG A CA 1
ATOM 827 C C . ARG A 1 104 ? -15.047 13.641 1.492 1 78.19 104 ARG A C 1
ATOM 829 O O . ARG A 1 104 ? -15.445 14.406 2.375 1 78.19 104 ARG A O 1
ATOM 836 N N . ALA A 1 105 ? -15.445 13.711 0.315 1 73.44 105 ALA A N 1
ATOM 837 C CA . ALA A 1 105 ? -16.5 14.648 -0.081 1 73.44 105 ALA A CA 1
ATOM 838 C C . ALA A 1 105 ? -17.781 14.367 0.677 1 73.44 105 ALA A C 1
ATOM 840 O O . ALA A 1 105 ? -18.516 15.297 1.046 1 73.44 105 ALA A O 1
ATOM 841 N N . GLN A 1 106 ? -18.062 13.18 0.904 1 75.06 106 GLN A N 1
ATOM 842 C CA . GLN A 1 106 ? -19.312 12.781 1.553 1 75.06 106 GLN A CA 1
ATOM 843 C C . GLN A 1 106 ? -19.266 13.055 3.053 1 75.06 106 GLN A C 1
ATOM 845 O O . GLN A 1 106 ? -20.281 13.391 3.662 1 75.06 106 GLN A O 1
ATOM 850 N N . THR A 1 107 ? -18.125 12.836 3.6 1 70 107 THR A N 1
ATOM 851 C CA . THR A 1 107 ? -18 13.062 5.035 1 70 107 THR A CA 1
ATOM 852 C C . THR A 1 107 ? -17.828 14.547 5.336 1 70 107 THR A C 1
ATOM 854 O O . THR A 1 107 ? -17.906 14.961 6.492 1 70 107 THR A O 1
ATOM 857 N N . GLY A 1 108 ? -17.969 15.344 4.27 1 59.97 108 GLY A N 1
ATOM 858 C CA . GLY A 1 108 ? -17.984 16.781 4.438 1 59.97 108 GLY A CA 1
ATOM 859 C C . GLY A 1 108 ? -16.594 17.359 4.676 1 59.97 108 GLY A C 1
ATOM 860 O O . GLY A 1 108 ? -16.469 18.547 5.008 1 59.97 108 GLY A O 1
ATOM 861 N N . ILE A 1 109 ? -15.68 16.547 4.75 1 56.12 109 ILE A N 1
ATOM 862 C CA . ILE A 1 109 ? -14.359 17.094 5.039 1 56.12 109 ILE A CA 1
ATOM 863 C C . ILE A 1 109 ? -13.953 18.078 3.934 1 56.12 109 ILE A C 1
ATOM 865 O O . ILE A 1 109 ? -13.367 19.125 4.207 1 56.12 109 ILE A O 1
ATOM 869 N N . ASP A 1 110 ? -14.312 17.844 2.617 1 51.09 110 ASP A N 1
ATOM 870 C CA . ASP A 1 110 ? -13.945 18.781 1.557 1 51.09 110 ASP A CA 1
ATOM 871 C C . ASP A 1 110 ? -15.023 19.844 1.359 1 51.09 110 ASP A C 1
ATOM 873 O O . ASP A 1 110 ? -14.969 20.625 0.413 1 51.09 110 ASP A O 1
ATOM 877 N N . ASN A 1 111 ? -16.047 19.891 2.094 1 47.62 111 ASN A N 1
ATOM 878 C CA . ASN A 1 111 ? -17.062 20.891 1.802 1 47.62 111 ASN A CA 1
ATOM 879 C C . ASN A 1 111 ? -16.516 22.312 1.914 1 47.62 111 ASN A C 1
ATOM 881 O O . ASN A 1 111 ? -16.109 22.75 2.998 1 47.62 111 ASN A O 1
ATOM 885 N N . TYR A 1 112 ? -15.945 22.797 0.9 1 40.91 112 TYR A N 1
ATOM 886 C CA . TYR A 1 112 ? -15.414 24.125 0.64 1 40.91 112 TYR A CA 1
ATOM 887 C C . TYR A 1 112 ? -16.375 25.203 1.149 1 40.91 112 TYR A C 1
ATOM 889 O O . TYR A 1 112 ? -16.062 26.391 1.095 1 40.91 112 TYR A O 1
ATOM 897 N N . GLY A 1 113 ? -17.734 25.156 1.04 1 38.88 113 GLY A N 1
ATOM 898 C CA . GLY A 1 113 ? -18.422 26.406 1.301 1 38.88 113 GLY A CA 1
ATOM 899 C C . GLY A 1 113 ? -18.031 27.031 2.623 1 38.88 113 GL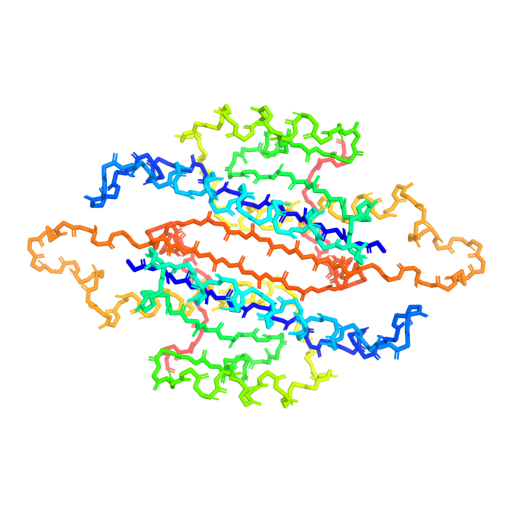Y A C 1
ATOM 900 O O . GLY A 1 113 ? -17.938 28.266 2.73 1 38.88 113 GLY A O 1
ATOM 901 N N . CYS A 1 114 ? -18.641 26.688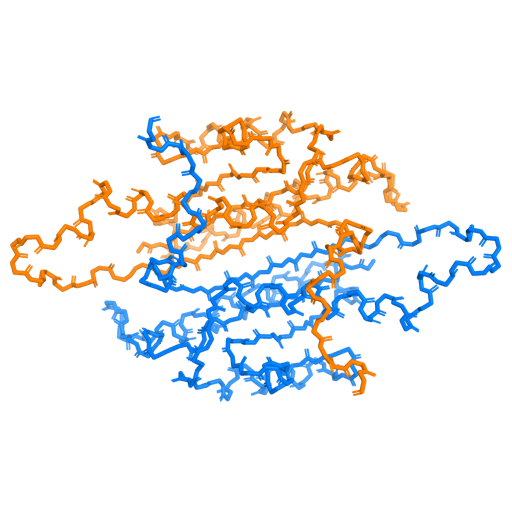 3.748 1 38.91 114 CYS A N 1
ATOM 902 C CA . CYS A 1 114 ? -18.453 27.438 4.98 1 38.91 114 CYS A CA 1
ATOM 903 C C . CYS A 1 114 ? -17.016 27.375 5.465 1 38.91 114 CYS A C 1
ATOM 905 O O . CYS A 1 114 ? -16.297 26.438 5.129 1 38.91 114 CYS A O 1
ATOM 907 N N . GLY A 1 115 ? -16.438 28.359 6.316 1 37.97 115 GLY A N 1
ATOM 908 C CA . GLY A 1 115 ? -15.141 28.594 6.926 1 37.97 115 GLY A CA 1
ATOM 909 C C . GLY A 1 115 ? -14.258 27.359 6.941 1 37.97 115 GLY A C 1
ATOM 910 O O . GLY A 1 115 ? -14.75 26.234 6.949 1 37.97 115 GLY A O 1
ATOM 911 N N . ARG A 1 116 ? -13.234 27.469 6.203 1 40.75 116 ARG A N 1
ATOM 912 C CA . ARG A 1 116 ? -12.266 26.391 6.094 1 40.75 116 ARG A CA 1
ATOM 913 C C . ARG A 1 116 ? -12.219 25.562 7.379 1 40.75 116 ARG A C 1
ATOM 915 O O . ARG A 1 116 ? -11.867 26.078 8.438 1 40.75 116 ARG A O 1
ATOM 922 N N . PHE A 1 117 ? -13.211 25.016 7.863 1 41.69 117 PHE A N 1
ATOM 923 C CA . PHE A 1 117 ? -12.953 24.25 9.078 1 41.69 117 PHE A CA 1
ATOM 924 C C . PHE A 1 117 ? -11.602 23.562 9.008 1 41.69 117 PHE A C 1
ATOM 926 O O . PHE A 1 117 ? -11.102 23.25 7.922 1 41.69 117 PHE A O 1
ATOM 933 N N . PRO A 1 118 ? -10.898 23.609 10.086 1 46.16 118 PRO A N 1
ATOM 934 C CA . PRO A 1 118 ? -9.578 23 10.266 1 46.16 118 PRO A CA 1
ATOM 935 C C . PRO A 1 118 ? -9.461 21.625 9.586 1 46.16 118 PRO A C 1
ATOM 937 O O . PRO A 1 118 ? -10.336 20.781 9.758 1 46.16 118 PRO A O 1
ATOM 940 N N . THR A 1 119 ? -9.148 21.594 8.281 1 51.72 119 THR A N 1
ATOM 941 C CA . THR A 1 119 ? -8.891 20.562 7.285 1 51.72 119 THR A CA 1
ATOM 942 C C . THR A 1 119 ? -8.586 19.219 7.953 1 51.72 119 THR A C 1
ATOM 944 O O . THR A 1 119 ? -7.648 19.125 8.75 1 51.72 119 THR A O 1
ATOM 947 N N . TYR A 1 120 ? -9.641 18.609 8.445 1 57.31 120 TYR A N 1
ATOM 948 C CA . TYR A 1 120 ? -9.484 17.266 8.992 1 57.31 120 TYR A CA 1
ATOM 949 C C . TYR A 1 120 ? -8.664 16.375 8.07 1 57.31 120 TYR A C 1
ATOM 951 O O . TYR A 1 120 ? -9.086 16.078 6.949 1 57.31 120 TYR A O 1
ATOM 959 N N . PHE A 1 121 ? -7.328 16.391 8.305 1 66.31 121 PHE A N 1
ATOM 960 C CA . PHE A 1 121 ? -6.336 15.547 7.66 1 66.31 121 PHE A CA 1
ATOM 961 C C . PHE A 1 121 ? -6.285 14.172 8.312 1 66.31 121 PHE A C 1
ATOM 963 O O . PHE A 1 121 ? -6.254 14.07 9.547 1 66.31 121 PHE A O 1
ATOM 970 N N . GLU A 1 122 ? -6.801 13.242 7.547 1 77.56 122 GLU A N 1
ATOM 971 C CA . GLU A 1 122 ? -6.629 11.891 8.07 1 77.56 122 GLU A CA 1
ATOM 972 C C . GLU A 1 122 ? -5.527 11.148 7.32 1 77.56 122 GLU A C 1
ATOM 974 O O . GLU A 1 122 ? -5.395 11.281 6.102 1 77.56 122 GLU A O 1
ATOM 979 N N . PRO A 1 123 ? -4.75 10.492 8.039 1 84.62 123 PRO A N 1
ATOM 980 C CA . PRO A 1 123 ? -3.764 9.648 7.367 1 84.62 123 PRO A CA 1
ATOM 981 C C . PRO A 1 123 ? -4.41 8.555 6.523 1 84.62 123 PRO A C 1
ATOM 983 O O . PRO A 1 123 ? -5.438 7.992 6.91 1 84.62 123 PRO A O 1
ATOM 986 N N . VAL A 1 124 ? -3.879 8.406 5.387 1 88.12 124 VAL A N 1
ATOM 987 C CA . VAL A 1 124 ? -4.355 7.383 4.465 1 88.12 124 VAL A CA 1
ATOM 988 C C . VAL A 1 124 ? -3.234 6.391 4.168 1 88.12 124 VAL A C 1
ATOM 990 O O . VAL A 1 124 ? -2.135 6.789 3.775 1 88.12 124 VAL A O 1
ATOM 993 N N . VAL A 1 125 ? -3.559 5.145 4.422 1 91.06 125 VAL A N 1
ATOM 994 C CA . VAL A 1 125 ? -2.619 4.062 4.137 1 91.06 125 VAL A CA 1
ATOM 995 C C . VAL A 1 125 ? -3.197 3.15 3.059 1 91.06 125 VAL A C 1
ATOM 997 O O . VAL A 1 125 ? -4.32 2.66 3.188 1 91.06 125 VAL A O 1
ATOM 1000 N N . LEU A 1 126 ? -2.488 3.027 1.95 1 93.12 126 LEU A N 1
ATOM 1001 C CA . LEU A 1 126 ? -2.857 2.104 0.883 1 93.12 126 LEU A CA 1
ATOM 1002 C C . LEU A 1 126 ? -1.955 0.874 0.895 1 93.12 126 LEU A C 1
ATOM 1004 O O . LEU A 1 126 ? -0.729 0.997 0.84 1 93.12 126 LEU A O 1
ATOM 1008 N N . PHE A 1 127 ? -2.527 -0.207 1.011 1 93.5 127 PHE A N 1
ATOM 1009 C CA . PHE A 1 127 ? -1.835 -1.487 1.098 1 93.5 127 PHE A CA 1
ATOM 1010 C C . PHE A 1 127 ? -2.193 -2.377 -0.087 1 93.5 127 PHE A C 1
ATOM 1012 O O . PHE A 1 127 ? -3.246 -3.018 -0.093 1 93.5 127 PHE A O 1
ATOM 1019 N N . ALA A 1 128 ? -1.292 -2.436 -1.039 1 94.62 128 ALA A N 1
ATOM 1020 C CA . ALA A 1 128 ? -1.556 -3.186 -2.266 1 94.62 128 ALA A CA 1
ATOM 1021 C C . ALA A 1 128 ? -0.747 -4.477 -2.303 1 94.62 128 ALA A C 1
ATOM 1023 O O . ALA A 1 128 ? 0.454 -4.477 -2.02 1 94.62 128 ALA A O 1
ATOM 1024 N N . ILE A 1 129 ? -1.369 -5.566 -2.578 1 93.44 129 ILE A N 1
ATOM 1025 C CA . ILE A 1 129 ? -0.709 -6.863 -2.688 1 93.44 129 ILE A CA 1
ATOM 1026 C C . ILE A 1 129 ? -0.904 -7.426 -4.094 1 93.44 129 ILE A C 1
ATOM 1028 O O . ILE A 1 129 ? -2.033 -7.504 -4.586 1 93.44 129 ILE A O 1
ATOM 1032 N N . THR A 1 130 ? 0.129 -7.738 -4.758 1 91.56 130 THR A N 1
ATOM 1033 C CA . THR A 1 130 ? 0.126 -8.32 -6.094 1 91.56 130 THR A CA 1
ATOM 1034 C C . THR A 1 130 ? 1.305 -9.273 -6.27 1 91.56 130 THR A C 1
ATOM 1036 O O . THR A 1 130 ? 1.87 -9.758 -5.289 1 91.56 130 THR A O 1
ATOM 1039 N N . ASP A 1 131 ? 1.448 -9.773 -7.406 1 83 131 ASP A N 1
ATOM 1040 C CA . ASP A 1 131 ? 2.602 -10.602 -7.738 1 83 131 ASP A CA 1
ATOM 1041 C C . ASP A 1 131 ? 3.514 -9.891 -8.742 1 83 131 ASP A C 1
ATOM 1043 O O . ASP A 1 131 ? 3.104 -8.93 -9.391 1 83 131 ASP A O 1
ATOM 1047 N N . SER A 1 132 ? 4.695 -10.32 -8.828 1 76.44 132 SER A N 1
ATOM 1048 C CA . SER A 1 132 ? 5.719 -9.672 -9.641 1 76.44 132 SER A CA 1
ATOM 1049 C C . SER A 1 132 ? 5.359 -9.719 -11.125 1 76.44 132 SER A C 1
ATOM 1051 O O . SER A 1 132 ? 5.785 -8.859 -11.898 1 76.44 132 SER A O 1
ATOM 1053 N N . THR A 1 133 ? 4.574 -10.648 -11.531 1 74.06 133 THR A N 1
ATOM 1054 C CA . THR A 1 133 ? 4.242 -10.773 -12.945 1 74.06 133 THR A CA 1
ATOM 1055 C C . THR A 1 133 ? 3.182 -9.75 -13.344 1 74.06 133 THR A C 1
ATOM 1057 O O . THR A 1 133 ? 3.139 -9.305 -14.492 1 74.06 133 THR A O 1
ATOM 1060 N N . SER A 1 134 ? 2.373 -9.367 -12.367 1 75 134 SER A N 1
ATOM 1061 C CA . SER A 1 134 ? 1.305 -8.406 -12.625 1 75 134 SER A CA 1
ATOM 1062 C C . SER A 1 134 ? 1.857 -6.996 -12.789 1 75 134 SER A C 1
ATOM 1064 O O . SER A 1 134 ? 1.229 -6.148 -13.43 1 75 134 SER A O 1
ATOM 1066 N N . VAL A 1 135 ? 2.998 -6.77 -12.219 1 72.31 135 VAL A N 1
ATOM 1067 C CA . VAL A 1 135 ? 3.617 -5.449 -12.297 1 72.31 135 VAL A CA 1
ATOM 1068 C C . VAL A 1 135 ? 4.312 -5.281 -13.641 1 72.31 135 VAL A C 1
ATOM 1070 O O . VAL A 1 135 ? 4.445 -4.16 -14.141 1 72.31 135 VAL A O 1
ATOM 1073 N N . ALA A 1 136 ? 4.637 -6.309 -14.281 1 62.03 136 ALA A N 1
ATOM 1074 C CA . ALA A 1 136 ? 5.336 -6.273 -15.57 1 62.03 136 ALA A CA 1
ATOM 1075 C C . ALA A 1 136 ? 4.414 -5.777 -16.672 1 62.03 136 ALA A C 1
ATOM 1077 O O . ALA A 1 136 ? 4.883 -5.301 -17.719 1 62.03 136 ALA A O 1
ATOM 1078 N N . ASP A 1 137 ? 3.156 -5.871 -16.484 1 57.91 137 ASP A N 1
ATOM 1079 C CA . ASP A 1 137 ? 2.207 -5.52 -17.547 1 57.91 137 ASP A CA 1
ATOM 1080 C C . ASP A 1 137 ? 1.884 -4.027 -17.516 1 57.91 137 ASP A C 1
ATOM 1082 O O . ASP A 1 137 ? 0.815 -3.607 -17.969 1 57.91 137 ASP A O 1
ATOM 1086 N N . ILE A 1 138 ? 2.738 -3.24 -16.984 1 55.47 138 ILE A N 1
ATOM 1087 C CA . ILE A 1 138 ? 2.441 -1.812 -17.016 1 55.47 138 ILE A CA 1
ATOM 1088 C C . ILE A 1 138 ? 2.598 -1.282 -18.438 1 55.47 138 ILE A C 1
ATOM 1090 O O . ILE A 1 138 ? 3.572 -1.601 -19.125 1 55.47 138 ILE A O 1
ATOM 1094 N N . PRO A 1 139 ? 1.593 -0.614 -19 1 46.66 139 PRO A N 1
ATOM 1095 C CA . PRO A 1 139 ? 1.665 -0.135 -20.375 1 46.66 139 PRO A CA 1
ATOM 1096 C C . PRO A 1 139 ? 2.951 0.635 -20.672 1 46.66 139 PRO A C 1
ATOM 1098 O O . PRO A 1 139 ? 3.48 1.314 -19.781 1 46.66 139 PRO A O 1
ATOM 1101 N N . PRO A 1 140 ? 3.615 0.23 -21.766 1 45.31 140 PRO A N 1
ATOM 1102 C CA . PRO A 1 140 ? 4.844 0.862 -22.25 1 45.31 140 PRO A CA 1
ATOM 1103 C C . PRO A 1 140 ? 4.789 2.387 -22.188 1 45.31 140 PRO A C 1
ATOM 1105 O O . PRO A 1 140 ? 5.824 3.039 -22.031 1 45.31 140 PRO A O 1
ATOM 1108 N N . ASP A 1 141 ? 3.789 2.844 -22.531 1 39.47 141 ASP A N 1
ATOM 1109 C CA . ASP A 1 141 ? 3.723 4.301 -22.609 1 39.47 141 ASP A CA 1
ATOM 1110 C C . ASP A 1 141 ? 4.082 4.945 -21.281 1 39.47 141 ASP A C 1
ATOM 1112 O O . ASP A 1 141 ? 4.211 6.164 -21.188 1 39.47 141 ASP A O 1
ATOM 1116 N N . PHE A 1 142 ? 3.896 4.191 -20.391 1 37.38 142 PHE A N 1
ATOM 1117 C CA . PHE A 1 142 ? 4.422 4.781 -19.172 1 37.38 142 PHE A CA 1
ATOM 1118 C C . PHE A 1 142 ? 5.941 4.676 -19.125 1 37.38 142 PHE A C 1
ATOM 1120 O O . PHE A 1 142 ? 6.539 4.734 -18.047 1 37.38 142 PHE A O 1
ATOM 1127 N N . ARG A 1 143 ? 6.66 4.398 -20.234 1 32.47 143 ARG A N 1
ATOM 1128 C CA . ARG A 1 143 ? 8.117 4.406 -20.344 1 32.47 143 ARG A CA 1
ATOM 1129 C C . ARG A 1 143 ? 8.711 5.656 -19.703 1 32.47 143 ARG A C 1
ATOM 1131 O O . ARG A 1 143 ? 8.5 6.77 -20.188 1 32.47 143 ARG A O 1
ATOM 1138 N N . VAL A 1 144 ? 8.75 5.773 -18.516 1 30.69 144 VAL A N 1
ATOM 1139 C CA . VAL A 1 144 ? 9.617 6.84 -18.031 1 30.69 144 VAL A CA 1
ATOM 1140 C C . VAL A 1 144 ? 11 6.723 -18.672 1 30.69 144 VAL A C 1
ATOM 1142 O O . VAL A 1 144 ? 11.477 5.617 -18.938 1 30.69 144 VAL A O 1
ATOM 1145 N N . GLY A 1 145 ? 11.453 7.742 -19.328 1 27.86 145 GLY A N 1
ATOM 1146 C CA . GLY A 1 145 ? 12.758 8.086 -19.875 1 27.86 145 GLY A CA 1
ATOM 1147 C C . GLY A 1 145 ? 13.914 7.523 -19.062 1 27.86 145 GLY A C 1
ATOM 1148 O O . GLY A 1 145 ? 15.055 7.957 -19.219 1 27.86 145 GLY A O 1
ATOM 1149 N N . ILE A 1 146 ? 13.781 6.809 -18.219 1 29.02 146 ILE A N 1
ATOM 1150 C CA . ILE A 1 146 ? 15 6.605 -17.438 1 29.02 146 ILE A CA 1
ATOM 1151 C C . ILE A 1 146 ? 15.961 5.707 -18.219 1 29.02 146 ILE A C 1
ATOM 1153 O O . ILE A 1 146 ? 17.156 5.645 -17.906 1 29.02 146 ILE A O 1
ATOM 1157 N N . LEU A 1 147 ? 15.555 4.738 -18.969 1 28.09 147 LEU A N 1
ATOM 1158 C CA . LEU A 1 147 ? 16.625 3.945 -19.578 1 28.09 147 LEU A CA 1
ATOM 1159 C C . LEU A 1 147 ? 17.219 4.668 -20.781 1 28.09 147 LEU A C 1
ATOM 1161 O O . LEU A 1 147 ? 18.141 4.152 -21.422 1 28.09 147 LEU A O 1
ATOM 1165 N N . GLU A 1 148 ? 16.734 5.68 -21.25 1 24.83 148 GLU A N 1
ATOM 1166 C CA . GLU A 1 148 ? 17.641 6.227 -22.25 1 24.83 148 GLU A CA 1
ATOM 1167 C C . GLU A 1 148 ? 18.828 6.93 -21.594 1 24.83 148 GLU A C 1
ATOM 1169 O O . GLU A 1 148 ? 18.672 7.574 -20.547 1 24.83 148 GLU A O 1
ATOM 1174 N N . MET B 1 1 ? 10.258 -15.555 -0.835 1 76.81 1 MET B N 1
ATOM 1175 C CA . MET B 1 1 ? 10.75 -14.188 -0.734 1 76.81 1 MET B CA 1
ATOM 1176 C C . MET B 1 1 ? 9.672 -13.188 -1.121 1 76.81 1 MET B C 1
ATOM 1178 O O . MET B 1 1 ? 8.93 -13.406 -2.076 1 76.81 1 MET B O 1
ATOM 1182 N N . THR B 1 2 ? 9.391 -12.211 -0.22 1 83.88 2 THR B N 1
ATOM 1183 C CA . THR B 1 2 ? 8.367 -11.195 -0.458 1 83.88 2 THR B CA 1
ATOM 1184 C C . THR B 1 2 ? 9.008 -9.812 -0.58 1 83.88 2 THR B C 1
ATOM 1186 O O . THR B 1 2 ? 9.891 -9.461 0.203 1 83.88 2 THR B O 1
ATOM 1189 N N . ILE B 1 3 ? 8.664 -9.094 -1.656 1 87.12 3 ILE B N 1
ATOM 1190 C CA . ILE B 1 3 ? 9.102 -7.711 -1.829 1 87.12 3 ILE B CA 1
ATOM 1191 C C . ILE B 1 3 ? 8.117 -6.77 -1.146 1 87.12 3 ILE B C 1
ATOM 1193 O O . ILE B 1 3 ? 6.906 -6.855 -1.371 1 87.12 3 ILE B O 1
ATOM 1197 N N . ILE B 1 4 ? 8.625 -5.922 -0.283 1 90.88 4 ILE B N 1
ATOM 1198 C CA . ILE B 1 4 ? 7.824 -4.883 0.357 1 90.88 4 ILE B CA 1
ATOM 1199 C C . ILE B 1 4 ? 8.344 -3.504 -0.049 1 90.88 4 ILE B C 1
ATOM 1201 O O . ILE B 1 4 ? 9.453 -3.115 0.333 1 90.88 4 ILE B O 1
ATOM 1205 N N . LEU B 1 5 ? 7.617 -2.865 -0.887 1 93.69 5 LEU B N 1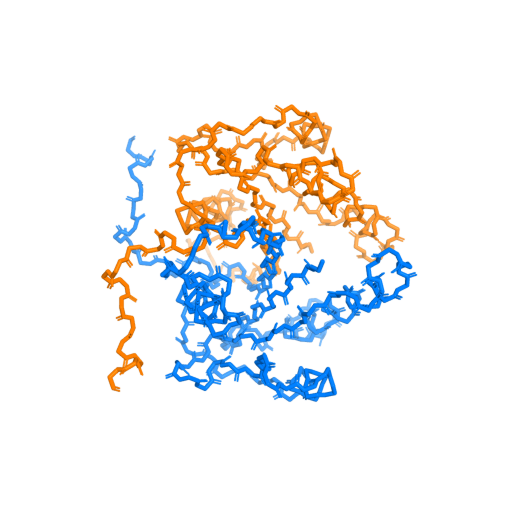
ATOM 1206 C CA . LEU B 1 5 ? 7.984 -1.531 -1.346 1 93.69 5 LEU B CA 1
ATOM 1207 C C . LEU B 1 5 ? 7.18 -0.462 -0.614 1 93.69 5 LEU B C 1
ATOM 1209 O O . LEU B 1 5 ? 5.957 -0.409 -0.736 1 93.69 5 LEU B O 1
ATOM 1213 N N . LEU B 1 6 ? 7.848 0.346 0.147 1 95.81 6 LEU B N 1
ATOM 1214 C CA . LEU B 1 6 ? 7.242 1.434 0.911 1 95.81 6 LEU B CA 1
ATOM 1215 C C . LEU B 1 6 ? 7.188 2.713 0.083 1 95.81 6 LEU B C 1
ATOM 1217 O O . LEU B 1 6 ? 8.195 3.135 -0.483 1 95.81 6 LEU B O 1
ATOM 1221 N N . ILE B 1 7 ? 6.016 3.264 -0.031 1 95.19 7 ILE B N 1
ATOM 1222 C CA . ILE B 1 7 ? 5.809 4.531 -0.72 1 95.19 7 ILE B CA 1
ATOM 1223 C C . ILE B 1 7 ? 5.352 5.594 0.279 1 95.19 7 ILE B C 1
ATOM 1225 O O . ILE B 1 7 ? 4.234 5.52 0.801 1 95.19 7 ILE B O 1
ATOM 1229 N N . VAL B 1 8 ? 6.18 6.582 0.489 1 95.75 8 VAL B N 1
ATOM 1230 C CA . VAL B 1 8 ? 5.844 7.598 1.483 1 95.75 8 VAL B CA 1
ATOM 1231 C C . VAL B 1 8 ? 5.641 8.945 0.798 1 95.75 8 VAL B C 1
ATOM 1233 O O . VAL B 1 8 ? 6.52 9.422 0.074 1 95.75 8 VAL B O 1
ATOM 1236 N N . ASP B 1 9 ? 4.473 9.523 1.005 1 94.12 9 ASP B N 1
ATOM 1237 C CA . ASP B 1 9 ? 4.207 10.883 0.537 1 94.12 9 ASP B CA 1
ATOM 1238 C C . ASP B 1 9 ? 5 11.906 1.348 1 94.12 9 ASP B C 1
ATOM 1240 O O . ASP B 1 9 ? 4.781 12.055 2.553 1 94.12 9 ASP B O 1
ATOM 1244 N N . THR B 1 10 ? 5.91 12.578 0.727 1 95.19 10 THR B N 1
ATOM 1245 C CA . THR B 1 10 ? 6.695 13.602 1.408 1 95.19 10 THR B CA 1
ATOM 1246 C C . THR B 1 10 ? 6.277 14.992 0.957 1 95.19 10 THR B C 1
ATOM 1248 O O . THR B 1 10 ? 7.105 15.906 0.904 1 95.19 10 THR B O 1
ATOM 1251 N N 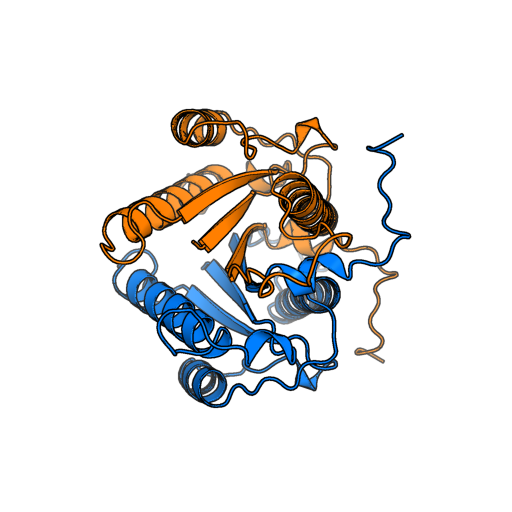. SER B 1 11 ? 5.074 15.109 0.54 1 90.06 11 SER B N 1
ATOM 1252 C CA . SER B 1 11 ? 4.566 16.422 0.156 1 90.06 11 SER B CA 1
ATOM 1253 C C . SER B 1 11 ? 4.488 17.359 1.357 1 90.06 11 SER B C 1
ATOM 1255 O O . SER B 1 11 ? 4.582 16.922 2.504 1 90.06 11 SER B O 1
AT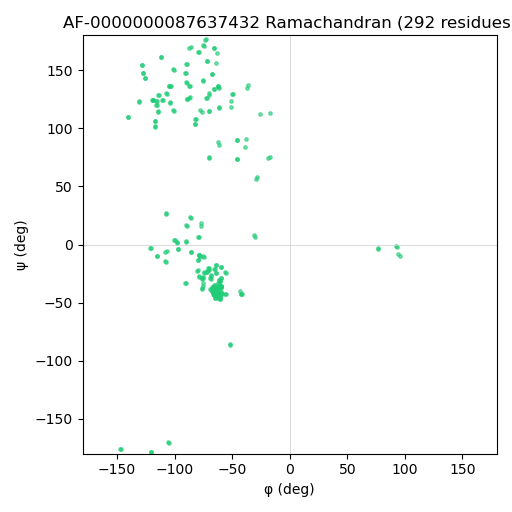OM 1257 N N . ALA B 1 12 ? 4.258 18.656 1.096 1 88.56 12 ALA B N 1
ATOM 1258 C CA . ALA B 1 12 ? 4.219 19.688 2.131 1 88.56 12 ALA B CA 1
ATOM 1259 C C . ALA B 1 12 ? 3.107 19.406 3.139 1 88.56 12 ALA B C 1
ATOM 1261 O O . ALA B 1 12 ? 3.236 19.734 4.32 1 88.56 12 ALA B O 1
ATOM 1262 N N . SER B 1 13 ? 2.016 18.781 2.73 1 85.94 13 SER B N 1
ATOM 1263 C CA . SER B 1 13 ? 0.894 18.5 3.621 1 85.94 13 SER B CA 1
ATOM 1264 C C . SER B 1 13 ? 1.29 17.516 4.715 1 85.94 13 SER B C 1
ATOM 1266 O O . SER B 1 13 ? 0.667 17.469 5.777 1 85.94 13 SER B O 1
ATOM 1268 N N . MET B 1 14 ? 2.357 16.734 4.492 1 90.62 14 MET B N 1
ATOM 1269 C CA . MET B 1 14 ? 2.793 15.719 5.449 1 90.62 14 MET B CA 1
ATOM 1270 C C . MET B 1 14 ? 3.562 16.359 6.602 1 90.62 14 MET B C 1
ATOM 1272 O O . MET B 1 14 ? 3.865 15.688 7.594 1 90.62 14 MET B O 1
ATOM 1276 N N . ALA B 1 15 ? 3.846 17.625 6.445 1 90.38 15 ALA B N 1
ATOM 1277 C CA . ALA B 1 15 ? 4.484 18.375 7.527 1 90.38 15 ALA B CA 1
ATOM 1278 C C . ALA B 1 15 ? 3.461 18.797 8.578 1 90.38 15 ALA B C 1
ATOM 1280 O O . ALA B 1 15 ? 3.826 19.172 9.695 1 90.38 15 ALA B O 1
ATOM 1281 N N . GLN B 1 16 ? 2.24 18.656 8.195 1 86.5 16 GLN B N 1
ATOM 1282 C CA . GLN B 1 16 ? 1.179 19.078 9.102 1 86.5 16 GLN B CA 1
ATOM 1283 C C . GLN B 1 16 ? 1.123 18.188 10.336 1 86.5 16 GLN B C 1
ATOM 1285 O O . GLN B 1 16 ? 1.347 16.969 10.242 1 86.5 16 GLN B O 1
ATOM 1290 N N . LYS B 1 17 ? 0.745 18.812 11.469 1 86.06 17 LYS B N 1
ATOM 1291 C CA . LYS B 1 17 ? 0.716 18.094 12.742 1 86.06 17 LYS B CA 1
ATOM 1292 C C . LYS B 1 17 ? -0.648 17.453 12.977 1 86.06 17 LYS B C 1
ATOM 1294 O O . LYS B 1 17 ? -1.681 18.031 12.633 1 86.06 17 LYS B O 1
ATOM 1299 N N . THR B 1 18 ? -0.562 16.266 13.5 1 80.25 18 THR B N 1
ATOM 1300 C CA . THR B 1 18 ? -1.785 15.617 13.961 1 80.25 18 THR B CA 1
ATOM 1301 C C . THR B 1 18 ? -2.258 16.219 15.281 1 80.25 18 THR B C 1
ATOM 1303 O O . THR B 1 18 ? -1.603 17.109 15.828 1 80.25 18 THR B O 1
ATOM 1306 N N . TYR B 1 19 ? -3.477 15.781 15.656 1 73.12 19 TYR B N 1
ATOM 1307 C CA . TYR B 1 19 ? -4.004 16.266 16.922 1 73.12 19 TYR B CA 1
ATOM 1308 C C . TYR B 1 19 ? -3.09 15.883 18.078 1 73.12 19 TYR B C 1
ATOM 1310 O O . TYR B 1 19 ? -3.119 16.5 19.141 1 73.12 19 TYR B O 1
ATOM 1318 N N . LEU B 1 20 ? -2.199 14.867 17.891 1 75.88 20 LEU B N 1
ATOM 1319 C CA . LEU B 1 20 ? -1.271 14.406 18.922 1 75.88 20 LEU B CA 1
ATOM 1320 C C . LEU B 1 20 ? 0.005 15.242 18.922 1 75.88 20 LEU B C 1
ATOM 1322 O O . LEU B 1 20 ? 0.873 15.055 19.781 1 75.88 20 LEU B O 1
ATOM 1326 N N . GLY B 1 21 ? 0.164 16.141 17.969 1 83.25 21 GLY B N 1
ATOM 1327 C CA . GLY B 1 21 ? 1.319 17.031 17.922 1 83.25 21 GLY B CA 1
ATOM 1328 C C . GLY B 1 21 ? 2.436 16.5 17.047 1 83.25 21 GLY B C 1
ATOM 1329 O O . GLY B 1 21 ? 3.451 17.172 16.844 1 83.25 21 GLY B O 1
ATOM 1330 N N . THR B 1 22 ? 2.32 15.328 16.609 1 87.62 22 THR B N 1
ATOM 1331 C CA . THR B 1 22 ? 3.307 14.75 15.711 1 87.62 22 THR B CA 1
ATOM 1332 C C . THR B 1 22 ? 2.924 15.008 14.258 1 87.62 22 THR B C 1
ATOM 1334 O O . THR B 1 22 ? 1.74 15.148 13.938 1 87.62 22 THR B O 1
ATOM 1337 N N . SER B 1 23 ? 3.922 15.164 13.398 1 90.81 23 SER B N 1
ATOM 1338 C CA . SER B 1 23 ? 3.633 15.406 11.984 1 90.81 23 SER B CA 1
ATOM 1339 C C . SER B 1 23 ? 3.109 14.141 11.312 1 90.81 23 SER B C 1
ATOM 1341 O O . SER B 1 23 ? 3.316 13.031 11.812 1 90.81 23 SER B O 1
ATOM 1343 N N . TYR B 1 24 ? 2.416 14.336 10.227 1 88.56 24 TYR B N 1
ATOM 1344 C CA . TYR B 1 24 ? 1.961 13.188 9.453 1 88.56 24 TYR B CA 1
ATOM 1345 C C . TYR B 1 24 ? 3.141 12.359 8.953 1 88.56 24 TYR B C 1
ATOM 1347 O O . TYR B 1 24 ? 3.049 11.141 8.844 1 88.56 24 TYR B O 1
ATOM 1355 N N . LEU B 1 25 ? 4.215 13.016 8.703 1 92.56 25 LEU B N 1
ATOM 1356 C CA . LEU B 1 25 ? 5.422 12.297 8.305 1 92.56 25 LEU B CA 1
ATOM 1357 C C . LEU B 1 25 ? 5.957 11.445 9.453 1 92.56 25 LEU B C 1
ATOM 1359 O O . LEU B 1 25 ? 6.438 10.336 9.227 1 92.56 25 LEU B O 1
ATOM 1363 N N . ASP B 1 26 ? 5.84 11.953 10.633 1 92.5 26 ASP B N 1
ATOM 1364 C CA . ASP B 1 26 ? 6.254 11.188 11.797 1 92.5 26 ASP B CA 1
ATOM 1365 C C . ASP B 1 26 ? 5.344 9.984 12.016 1 92.5 26 ASP B C 1
ATOM 1367 O O . ASP B 1 26 ? 5.805 8.914 12.422 1 92.5 26 ASP B O 1
ATOM 1371 N N . VAL B 1 27 ? 4.094 10.195 11.773 1 88.38 27 VAL B N 1
ATOM 1372 C CA . VAL B 1 27 ? 3.141 9.094 11.867 1 88.38 27 VAL B CA 1
ATOM 1373 C C . VAL B 1 27 ? 3.508 8.008 10.859 1 88.38 27 VAL B C 1
ATOM 1375 O O . VAL B 1 27 ? 3.504 6.82 11.188 1 88.38 27 VAL B O 1
ATOM 1378 N N . ALA B 1 28 ? 3.822 8.43 9.656 1 92.62 28 ALA B N 1
ATOM 1379 C CA . ALA B 1 28 ? 4.23 7.48 8.625 1 92.62 28 ALA B CA 1
ATOM 1380 C C . ALA B 1 28 ? 5.461 6.695 9.062 1 92.62 28 ALA B C 1
ATOM 1382 O O . ALA B 1 28 ? 5.52 5.477 8.883 1 92.62 28 ALA B O 1
ATOM 1383 N N . ARG B 1 29 ? 6.383 7.348 9.633 1 93.31 29 ARG B N 1
ATOM 1384 C CA . ARG B 1 29 ? 7.594 6.695 10.117 1 93.31 29 ARG B CA 1
ATOM 1385 C C . ARG B 1 29 ? 7.266 5.637 11.164 1 93.31 29 ARG B C 1
ATOM 1387 O O . ARG B 1 29 ? 7.801 4.527 11.125 1 93.31 29 ARG B O 1
ATOM 1394 N N . ASN B 1 30 ? 6.426 5.961 12.047 1 89.19 30 ASN B N 1
ATOM 1395 C CA . ASN B 1 30 ? 6.035 5.043 13.109 1 89.19 30 ASN B CA 1
ATOM 1396 C C . ASN B 1 30 ? 5.32 3.814 12.555 1 89.19 30 ASN B C 1
ATOM 1398 O O . ASN B 1 30 ? 5.551 2.695 13.023 1 89.19 30 ASN B O 1
ATOM 1402 N N . ILE B 1 31 ? 4.496 4.055 11.602 1 87.81 31 ILE B N 1
ATOM 1403 C CA . ILE B 1 31 ? 3.752 2.959 10.992 1 87.81 31 ILE B CA 1
ATOM 1404 C C . ILE B 1 31 ? 4.719 2.002 10.297 1 87.81 31 ILE B C 1
ATOM 1406 O O . ILE B 1 31 ? 4.598 0.782 10.43 1 87.81 31 ILE B O 1
ATOM 1410 N N . ILE B 1 32 ? 5.707 2.559 9.602 1 91 32 ILE B N 1
ATOM 1411 C CA . ILE B 1 32 ? 6.664 1.741 8.867 1 91 32 ILE B CA 1
ATOM 1412 C C . ILE B 1 32 ? 7.547 0.972 9.852 1 91 32 ILE B C 1
ATOM 1414 O O . ILE B 1 32 ? 7.836 -0.209 9.641 1 91 32 ILE B O 1
ATOM 1418 N N . ASP B 1 33 ? 7.895 1.623 10.898 1 88.31 33 ASP B N 1
ATOM 1419 C CA . ASP B 1 33 ? 8.703 0.962 11.922 1 88.31 33 ASP B CA 1
ATOM 1420 C C . ASP B 1 33 ? 7.945 -0.21 12.547 1 88.31 33 ASP B C 1
ATOM 1422 O O . ASP B 1 33 ? 8.516 -1.282 12.758 1 88.31 33 ASP B O 1
ATOM 1426 N N . ALA B 1 34 ? 6.75 0.027 12.812 1 84.81 34 ALA B N 1
ATOM 1427 C CA . ALA B 1 34 ? 5.926 -1.037 13.375 1 84.81 34 ALA B CA 1
ATOM 1428 C C . ALA B 1 34 ? 5.793 -2.207 12.406 1 84.81 34 ALA B C 1
ATOM 1430 O O . ALA B 1 34 ? 5.848 -3.369 12.812 1 84.81 34 ALA B O 1
ATOM 1431 N N . LEU B 1 35 ? 5.602 -1.878 11.156 1 85.69 35 LEU B N 1
ATOM 1432 C CA . LEU B 1 35 ? 5.5 -2.906 10.125 1 85.69 35 LEU B CA 1
ATOM 1433 C C . LEU B 1 35 ? 6.781 -3.729 10.047 1 85.69 35 LEU B C 1
ATOM 1435 O O . LEU B 1 35 ? 6.73 -4.961 10 1 85.69 35 LEU B O 1
ATOM 1439 N N . GLN B 1 36 ? 7.875 -3.041 10.039 1 86.5 36 GLN B N 1
ATOM 1440 C CA . GLN B 1 36 ? 9.164 -3.721 9.953 1 86.5 36 GLN B CA 1
ATOM 1441 C C . GLN B 1 36 ? 9.391 -4.617 11.172 1 86.5 36 GLN B C 1
ATOM 1443 O O . GLN B 1 36 ? 9.852 -5.754 11.031 1 86.5 36 GLN B O 1
ATOM 1448 N N . LYS B 1 37 ? 9.055 -4.098 12.312 1 84.31 37 LYS B N 1
ATOM 1449 C CA . LYS B 1 37 ? 9.227 -4.855 13.547 1 84.31 37 LYS B CA 1
ATOM 1450 C C . LYS B 1 37 ? 8.359 -6.113 13.547 1 84.31 37 LYS B C 1
ATOM 1452 O O . LYS B 1 37 ? 8.805 -7.184 13.969 1 84.31 37 LYS B O 1
ATOM 1457 N N . GLN B 1 38 ? 7.219 -5.969 13.07 1 82.56 38 GLN B N 1
ATOM 1458 C CA . GLN B 1 38 ? 6.301 -7.105 13.016 1 82.56 38 GLN B CA 1
ATOM 1459 C C . GLN B 1 38 ? 6.82 -8.18 12.07 1 82.56 38 GLN B C 1
ATOM 1461 O O . GLN B 1 38 ? 6.746 -9.375 12.375 1 82.56 38 GLN B O 1
ATOM 1466 N N . ARG B 1 39 ? 7.305 -7.777 10.93 1 82.12 39 ARG B N 1
ATOM 1467 C CA . ARG B 1 39 ? 7.797 -8.727 9.93 1 82.12 39 ARG B CA 1
ATOM 1468 C C . ARG B 1 39 ? 9.07 -9.414 10.414 1 82.12 39 ARG B C 1
ATOM 1470 O O . ARG B 1 39 ? 9.336 -10.562 10.062 1 82.12 39 ARG B O 1
ATOM 1477 N N . MET B 1 40 ? 9.797 -8.742 11.195 1 79.69 40 MET B N 1
ATOM 1478 C CA . MET B 1 40 ? 11.047 -9.297 11.711 1 79.69 40 MET B CA 1
ATOM 1479 C C . MET B 1 40 ? 10.766 -10.336 12.797 1 79.69 40 MET B C 1
ATOM 1481 O O . MET B 1 40 ? 11.586 -11.227 13.039 1 79.69 40 MET B O 1
ATOM 1485 N N . LYS B 1 41 ? 9.727 -10.234 13.477 1 78.94 41 LYS B N 1
ATOM 1486 C CA . LYS B 1 41 ? 9.359 -11.164 14.539 1 78.94 41 LYS B CA 1
ATOM 1487 C C . LYS B 1 41 ? 8.82 -12.469 13.961 1 78.94 41 LYS B C 1
ATOM 1489 O O . LYS B 1 41 ? 8.945 -13.531 14.586 1 78.94 41 LYS B O 1
ATOM 1494 N N . ASP B 1 42 ? 8.25 -12.289 12.828 1 71.94 42 ASP B N 1
ATOM 1495 C CA . ASP B 1 42 ? 7.688 -13.477 12.195 1 71.94 42 ASP B CA 1
ATOM 1496 C C . ASP B 1 42 ? 8.781 -14.344 11.57 1 71.94 42 ASP B C 1
ATOM 1498 O O . ASP B 1 42 ? 9.453 -13.914 10.633 1 71.94 42 ASP B O 1
ATOM 1502 N N . VAL B 1 43 ? 8.945 -15.555 12.141 1 66.62 43 VAL B N 1
ATOM 1503 C CA . VAL B 1 43 ? 9.992 -16.484 11.727 1 66.62 43 VAL B CA 1
ATOM 1504 C C . VAL B 1 43 ? 9.82 -16.828 10.242 1 66.62 43 VAL B C 1
ATOM 1506 O O . VAL B 1 43 ? 10.812 -16.984 9.523 1 66.62 43 VAL B O 1
ATOM 1509 N N . ALA B 1 44 ? 8.578 -16.906 9.852 1 65.38 44 ALA B N 1
ATOM 1510 C CA . ALA B 1 44 ? 8.289 -17.312 8.477 1 65.38 44 ALA B CA 1
ATOM 1511 C C . ALA B 1 44 ? 8.742 -16.25 7.488 1 65.38 44 ALA B C 1
ATOM 1513 O O . ALA B 1 44 ? 9.016 -16.547 6.324 1 65.38 44 ALA B O 1
ATOM 1514 N N . THR B 1 45 ? 8.781 -15.039 7.93 1 66.38 45 THR B N 1
ATOM 1515 C CA . THR B 1 45 ? 9.086 -13.945 7.02 1 66.38 45 THR B CA 1
ATOM 1516 C C . THR B 1 45 ? 10.484 -13.398 7.281 1 66.38 45 THR B C 1
ATOM 1518 O O . THR B 1 45 ? 11.078 -12.758 6.414 1 66.38 45 THR B O 1
ATOM 1521 N N . ARG B 1 46 ? 10.93 -13.828 8.438 1 63.25 46 ARG B N 1
ATOM 1522 C CA . ARG B 1 46 ? 12.211 -13.289 8.883 1 63.25 46 ARG B CA 1
ATOM 1523 C C . ARG B 1 46 ? 13.328 -13.656 7.906 1 63.25 46 ARG B C 1
ATOM 1525 O O . ARG B 1 46 ? 13.516 -14.828 7.586 1 63.25 46 ARG B O 1
ATOM 1532 N N . GLY B 1 47 ? 13.883 -12.625 7.352 1 63.53 47 GLY B N 1
ATOM 1533 C CA . GLY B 1 47 ? 15.047 -12.836 6.508 1 63.53 47 GLY B CA 1
ATOM 1534 C C . GLY B 1 47 ? 14.703 -12.992 5.039 1 63.53 47 GLY B C 1
ATOM 1535 O O . GLY B 1 47 ? 15.594 -13.023 4.188 1 63.53 47 GLY B O 1
ATOM 1536 N N . TYR B 1 48 ? 13.461 -12.945 4.875 1 75.56 48 TYR B N 1
ATOM 1537 C CA . TYR B 1 48 ? 13.094 -13.211 3.49 1 75.56 48 TYR B CA 1
ATOM 1538 C C . TYR B 1 48 ? 12.453 -11.984 2.85 1 75.56 48 TYR B C 1
ATOM 1540 O O . TYR B 1 48 ? 12.398 -11.883 1.623 1 75.56 48 TYR B O 1
ATOM 1548 N N . ASP B 1 49 ? 12.172 -11.039 3.641 1 82.81 49 ASP B N 1
ATOM 1549 C CA . ASP B 1 49 ? 11.539 -9.836 3.109 1 82.81 49 ASP B CA 1
ATOM 1550 C C . ASP B 1 49 ? 12.586 -8.844 2.611 1 82.81 49 ASP B C 1
ATOM 1552 O O . ASP B 1 49 ? 13.648 -8.68 3.227 1 82.81 49 ASP B O 1
ATOM 1556 N N . ARG B 1 50 ? 12.383 -8.273 1.505 1 86.69 50 ARG B N 1
ATOM 1557 C CA . ARG B 1 50 ? 13.18 -7.168 0.99 1 86.69 50 ARG B CA 1
ATOM 1558 C C . ARG B 1 50 ? 12.383 -5.867 0.999 1 86.69 50 ARG B C 1
ATOM 1560 O O . ARG B 1 50 ? 11.305 -5.789 0.412 1 86.69 50 ARG B O 1
ATOM 1567 N N . PHE B 1 51 ? 12.969 -4.891 1.663 1 90.75 51 PHE B N 1
ATOM 1568 C CA . PHE B 1 51 ? 12.297 -3.602 1.795 1 90.75 51 PHE B CA 1
ATOM 1569 C C . PHE B 1 51 ? 12.93 -2.568 0.869 1 90.75 51 PHE B C 1
ATOM 1571 O O . PHE B 1 51 ? 14.148 -2.514 0.727 1 90.75 51 PHE B O 1
ATOM 1578 N N . PHE B 1 52 ? 12.086 -1.82 0.215 1 93.38 52 PHE B N 1
ATOM 1579 C CA . PHE B 1 52 ? 12.492 -0.665 -0.576 1 93.38 52 PHE B CA 1
ATOM 1580 C C . PHE B 1 52 ? 11.68 0.565 -0.196 1 93.38 52 PHE B C 1
ATOM 1582 O O . PHE B 1 52 ? 10.562 0.444 0.316 1 93.38 52 PHE B O 1
ATOM 1589 N N . LEU B 1 53 ? 12.25 1.72 -0.415 1 95.88 53 LEU B N 1
ATOM 1590 C CA . LEU B 1 53 ? 11.586 2.959 -0.025 1 95.88 53 LEU B CA 1
ATOM 1591 C C . LEU B 1 53 ? 11.586 3.959 -1.176 1 95.88 53 LEU B C 1
ATOM 1593 O O . LEU B 1 53 ? 12.641 4.289 -1.724 1 95.88 53 LEU B O 1
ATOM 1597 N N . ILE B 1 54 ? 10.414 4.383 -1.537 1 95.25 54 ILE B N 1
ATOM 1598 C CA . ILE B 1 54 ? 10.219 5.387 -2.578 1 95.25 54 ILE B CA 1
ATOM 1599 C C . ILE B 1 54 ? 9.375 6.535 -2.033 1 95.25 54 ILE B C 1
ATOM 1601 O O . ILE B 1 54 ? 8.445 6.316 -1.252 1 95.25 54 ILE B O 1
ATOM 1605 N N . THR B 1 55 ? 9.641 7.766 -2.418 1 96.56 55 THR B N 1
ATOM 1606 C CA . THR B 1 55 ? 8.898 8.945 -1.994 1 96.56 55 THR B CA 1
ATOM 1607 C C . THR B 1 55 ? 8.289 9.664 -3.197 1 96.56 55 THR B C 1
ATOM 1609 O O . THR B 1 55 ? 8.383 9.18 -4.328 1 96.56 55 THR B O 1
ATOM 1612 N N . THR B 1 56 ? 7.59 10.805 -2.955 1 93.62 56 THR B N 1
ATOM 1613 C CA . THR B 1 56 ? 6.93 11.547 -4.023 1 93.62 56 THR B CA 1
ATOM 1614 C C . THR B 1 56 ? 7.871 12.586 -4.621 1 93.62 56 THR B C 1
ATOM 1616 O O . THR B 1 56 ? 7.434 13.5 -5.32 1 93.62 56 THR B O 1
ATOM 1619 N N . GLU B 1 57 ? 9.141 12.43 -4.352 1 92.69 57 GLU B N 1
ATOM 1620 C CA . GLU B 1 57 ? 10.109 13.289 -5.02 1 92.69 57 GLU B CA 1
ATOM 1621 C C . GLU B 1 57 ? 10.289 12.898 -6.484 1 92.69 57 GLU B C 1
ATOM 1623 O O . GLU B 1 57 ? 9.656 11.953 -6.957 1 92.69 57 GLU B O 1
ATOM 1628 N N . GLU B 1 58 ? 11.094 13.688 -7.156 1 89.12 58 GLU B N 1
ATOM 1629 C CA . GLU B 1 58 ? 11.289 13.422 -8.578 1 89.12 58 GLU B CA 1
ATOM 1630 C C . GLU B 1 58 ? 12.203 12.219 -8.805 1 89.12 58 GLU B C 1
ATOM 1632 O O . GLU B 1 58 ? 13.164 12.023 -8.062 1 89.12 58 GLU B O 1
ATOM 1637 N N . TYR B 1 59 ? 11.773 11.406 -9.891 1 84.12 59 TYR B N 1
ATOM 1638 C CA . TYR B 1 59 ? 12.633 10.289 -10.273 1 84.12 59 TYR B CA 1
ATOM 1639 C C . TYR B 1 59 ? 13.961 10.789 -10.82 1 84.12 59 TYR B C 1
ATOM 1641 O O . TYR B 1 59 ? 14.008 11.75 -11.586 1 84.12 59 TYR B O 1
ATOM 1649 N N . PRO B 1 60 ? 15.109 10.172 -10.344 1 89.31 60 PRO B N 1
ATOM 1650 C CA . PRO B 1 60 ? 15.297 8.969 -9.523 1 89.31 60 PRO B CA 1
ATOM 1651 C C . PRO B 1 60 ? 15.555 9.289 -8.055 1 89.31 60 PRO B C 1
ATOM 1653 O O . PRO B 1 60 ? 15.883 8.391 -7.277 1 89.31 60 PRO B O 1
ATOM 1656 N N . ALA B 1 61 ? 15.484 10.609 -7.707 1 90.31 61 ALA B N 1
ATOM 1657 C CA . ALA B 1 61 ? 15.742 11.023 -6.332 1 90.31 61 ALA B CA 1
ATOM 1658 C C . ALA B 1 61 ? 14.695 10.445 -5.383 1 90.31 61 ALA B C 1
ATOM 1660 O O . ALA B 1 61 ? 14.898 10.414 -4.168 1 90.31 61 ALA B O 1
ATOM 1661 N N . CYS B 1 62 ? 13.555 9.992 -5.969 1 93.12 62 CYS B N 1
ATOM 1662 C CA . CYS B 1 62 ? 12.461 9.461 -5.16 1 93.12 62 CYS B CA 1
ATOM 1663 C C . CYS B 1 62 ? 12.836 8.117 -4.555 1 93.12 62 CYS B C 1
ATOM 1665 O O . CYS B 1 62 ? 12.211 7.664 -3.594 1 93.12 62 CYS B O 1
ATOM 1667 N N . ILE B 1 63 ? 13.859 7.406 -5.141 1 93.06 63 ILE B N 1
ATOM 1668 C CA . ILE B 1 63 ? 14.273 6.109 -4.613 1 93.06 63 ILE B CA 1
ATOM 1669 C C . ILE B 1 63 ? 15.227 6.312 -3.438 1 93.06 63 ILE B C 1
ATOM 1671 O O . ILE B 1 63 ? 16.375 6.715 -3.627 1 93.06 63 ILE B O 1
ATOM 1675 N N . LYS B 1 64 ? 14.742 6.125 -2.244 1 94 64 LYS B N 1
ATOM 1676 C CA . LYS B 1 64 ? 15.531 6.383 -1.045 1 94 64 LYS B CA 1
ATOM 1677 C C . LYS B 1 64 ? 16.281 5.129 -0.608 1 94 64 LYS B C 1
ATOM 1679 O O . LYS B 1 64 ? 17.359 5.223 -0.011 1 94 64 LYS B O 1
ATOM 1684 N N . SER B 1 65 ? 15.734 3.988 -0.81 1 93 65 SER B N 1
ATOM 1685 C CA . SER B 1 65 ? 16.359 2.693 -0.553 1 93 65 SER B CA 1
ATOM 1686 C C . SER B 1 65 ? 16.016 1.688 -1.646 1 93 65 SER B C 1
ATOM 1688 O O . SER B 1 65 ? 14.852 1.274 -1.772 1 93 65 SER B O 1
ATOM 1690 N N . GLY B 1 66 ? 16.984 1.363 -2.428 1 88.31 66 GLY B N 1
ATOM 1691 C CA . GLY B 1 66 ? 16.797 0.462 -3.553 1 88.31 66 GLY B CA 1
ATOM 1692 C C . GLY B 1 66 ? 17.359 -0.926 -3.309 1 88.31 66 GLY B C 1
ATOM 1693 O O . GLY B 1 66 ? 17.688 -1.276 -2.174 1 88.31 66 GLY B O 1
ATOM 1694 N N . TRP B 1 67 ? 17.406 -1.756 -4.352 1 83.94 67 TRP B N 1
ATOM 1695 C CA . TRP B 1 67 ? 17.75 -3.172 -4.254 1 83.94 67 TRP B CA 1
ATOM 1696 C C . TRP B 1 67 ? 19.25 -3.363 -4.031 1 83.94 67 TRP B C 1
ATOM 1698 O O . TRP B 1 67 ? 19.688 -4.461 -3.699 1 83.94 67 TRP B O 1
ATOM 1708 N N . ARG B 1 68 ? 19.984 -2.346 -4.168 1 82.31 68 ARG B N 1
ATOM 1709 C CA . ARG B 1 68 ? 21.422 -2.471 -3.945 1 82.31 68 ARG B CA 1
ATOM 1710 C C . ARG B 1 68 ? 21.797 -2.021 -2.537 1 82.31 68 ARG B C 1
ATOM 1712 O O . ARG B 1 68 ? 22.969 -2.096 -2.148 1 82.31 68 ARG B O 1
ATOM 1719 N N . GLU B 1 69 ? 20.812 -1.526 -1.796 1 82.5 69 GLU B N 1
ATOM 1720 C CA . GLU B 1 69 ? 21.078 -0.947 -0.483 1 82.5 69 GLU B CA 1
ATOM 1721 C C . GLU B 1 69 ? 20.734 -1.926 0.634 1 82.5 69 GLU B C 1
ATOM 1723 O O . GLU B 1 69 ? 19.891 -2.812 0.452 1 82.5 69 GLU B O 1
ATOM 1728 N N . SER B 1 70 ? 21.484 -1.749 1.672 1 81.94 70 SER B N 1
ATOM 1729 C CA . SER B 1 70 ? 21.219 -2.568 2.85 1 81.94 70 SER B CA 1
ATOM 1730 C C . SER B 1 70 ? 20.031 -2.033 3.643 1 81.94 70 SER B C 1
ATOM 1732 O O . SER B 1 70 ? 19.562 -0.915 3.398 1 81.94 70 SER B O 1
ATOM 1734 N N . SER B 1 71 ? 19.547 -2.863 4.539 1 82.31 71 SER B N 1
ATOM 1735 C CA . SER B 1 71 ? 18.438 -2.479 5.402 1 82.31 71 SER B CA 1
ATOM 1736 C C . SER B 1 71 ? 18.797 -1.259 6.246 1 82.31 71 SER B C 1
ATOM 1738 O O . SER B 1 71 ? 17.906 -0.48 6.621 1 82.31 71 SER B O 1
ATOM 1740 N N . ALA B 1 72 ? 20.125 -1.131 6.543 1 86.69 72 ALA B N 1
ATOM 1741 C CA . ALA B 1 72 ? 20.578 0.018 7.32 1 86.69 72 ALA B CA 1
ATOM 1742 C C . ALA B 1 72 ? 20.281 1.326 6.594 1 86.69 72 ALA B C 1
ATOM 1744 O O . ALA B 1 72 ? 19.938 2.328 7.223 1 86.69 72 ALA B O 1
ATOM 1745 N N . VAL B 1 73 ? 20.438 1.278 5.297 1 91.5 73 VAL B N 1
ATOM 1746 C CA . VAL B 1 73 ? 20.172 2.469 4.492 1 91.5 73 VAL B CA 1
ATOM 1747 C C . VAL B 1 73 ? 18.703 2.838 4.574 1 91.5 73 VAL B C 1
ATOM 1749 O O . VAL B 1 73 ? 18.344 4.016 4.672 1 91.5 73 VAL B O 1
ATOM 1752 N N . LEU B 1 74 ? 17.812 1.894 4.66 1 91.94 74 LEU B N 1
ATOM 1753 C CA . LEU B 1 74 ? 16.375 2.139 4.758 1 91.94 74 LEU B CA 1
ATOM 1754 C C . LEU B 1 74 ? 16.031 2.9 6.035 1 91.94 74 LEU B C 1
ATOM 1756 O O . LEU B 1 74 ? 15.305 3.891 6 1 91.94 74 LEU B O 1
ATOM 1760 N N . HIS B 1 75 ? 16.656 2.455 7.137 1 91.38 75 HIS B N 1
ATOM 1761 C CA . HIS B 1 75 ? 16.375 3.082 8.422 1 91.38 75 HIS B CA 1
ATOM 1762 C C . HIS B 1 75 ? 16.875 4.52 8.453 1 91.38 75 HIS B C 1
ATOM 1764 O O . HIS B 1 75 ? 16.172 5.414 8.945 1 91.38 75 HIS B O 1
ATOM 1770 N N . GLU B 1 76 ? 18.031 4.688 7.91 1 94.12 76 GLU B N 1
ATOM 1771 C CA . GLU B 1 76 ? 18.609 6.027 7.871 1 94.12 76 GLU B CA 1
ATOM 1772 C C . GLU B 1 76 ? 17.797 6.961 6.984 1 94.12 76 GLU B C 1
ATOM 1774 O O . GLU B 1 76 ? 17.531 8.102 7.355 1 94.12 76 GLU B O 1
ATOM 1779 N N . GLN B 1 77 ? 17.422 6.414 5.855 1 93.88 77 GLN B N 1
ATOM 1780 C CA . GLN B 1 77 ? 16.641 7.223 4.922 1 93.88 77 GLN B CA 1
ATOM 1781 C C . GLN B 1 77 ? 15.281 7.578 5.496 1 93.88 77 GLN B C 1
ATOM 1783 O O . GLN B 1 77 ? 14.781 8.688 5.285 1 93.88 77 GLN B O 1
ATOM 1788 N N . LEU B 1 78 ? 14.703 6.652 6.227 1 93.62 78 LEU B N 1
ATOM 1789 C CA . LEU B 1 78 ? 13.406 6.902 6.855 1 93.62 78 LEU B CA 1
ATOM 1790 C C . LEU B 1 78 ? 13.5 8.047 7.855 1 93.62 78 LEU B C 1
ATOM 1792 O O . LEU B 1 78 ? 12.617 8.906 7.91 1 93.62 78 LEU B O 1
ATOM 1796 N N . LYS B 1 79 ? 14.594 8.109 8.578 1 93.81 79 LYS B N 1
ATOM 1797 C CA . LYS B 1 79 ? 14.789 9.148 9.578 1 93.81 79 LYS B CA 1
ATOM 1798 C C . LYS B 1 79 ? 15.047 10.5 8.93 1 93.81 79 LYS B C 1
ATOM 1800 O O . LYS B 1 79 ? 14.727 11.547 9.5 1 93.81 79 LYS B O 1
ATOM 1805 N N . ARG B 1 80 ? 15.523 10.508 7.719 1 94.25 80 ARG B N 1
ATOM 1806 C CA . ARG B 1 80 ? 15.953 11.734 7.059 1 94.25 80 ARG B CA 1
ATOM 1807 C C . ARG B 1 80 ? 14.867 12.281 6.145 1 94.25 80 ARG B C 1
ATOM 1809 O O . ARG B 1 80 ? 15.047 13.312 5.496 1 94.25 80 ARG B O 1
ATOM 1816 N N . LEU B 1 81 ? 13.75 11.625 6.129 1 94.62 81 LEU B N 1
ATOM 1817 C CA . LEU B 1 81 ? 12.688 12.078 5.246 1 94.62 81 LEU B CA 1
ATOM 1818 C C . LEU B 1 81 ? 12.234 13.484 5.629 1 94.62 81 LEU B C 1
ATOM 1820 O O . LEU B 1 81 ? 12.117 13.805 6.816 1 94.62 81 LEU B O 1
ATOM 1824 N N . ARG B 1 82 ? 12.07 14.328 4.637 1 94.06 82 ARG B N 1
ATOM 1825 C CA . ARG B 1 82 ? 11.555 15.688 4.789 1 94.06 82 ARG B CA 1
ATOM 1826 C C . ARG B 1 82 ? 10.391 15.938 3.836 1 94.06 82 ARG B C 1
ATOM 1828 O O . ARG B 1 82 ? 10.297 15.312 2.779 1 94.06 82 ARG B O 1
ATOM 1835 N N . PRO B 1 83 ? 9.477 16.766 4.289 1 92.69 83 PRO B N 1
ATOM 1836 C CA . PRO B 1 83 ? 8.336 17.078 3.43 1 92.69 83 PRO B CA 1
ATOM 1837 C C . PRO B 1 83 ? 8.719 17.938 2.223 1 92.69 83 PRO B C 1
ATOM 1839 O O . PRO B 1 83 ? 8.359 19.109 2.148 1 92.69 83 PRO B O 1
ATOM 1842 N N . ARG B 1 84 ? 9.375 17.297 1.228 1 87.75 84 ARG B N 1
ATOM 1843 C CA . ARG B 1 84 ? 9.891 18.016 0.072 1 87.75 84 ARG B CA 1
ATOM 1844 C C . ARG B 1 84 ? 9.289 17.5 -1.224 1 87.75 84 ARG B C 1
ATOM 1846 O O . ARG B 1 84 ? 9.57 18.016 -2.305 1 87.75 84 ARG B O 1
ATOM 1853 N N . GLY B 1 85 ? 8.508 16.516 -1.083 1 86.44 85 GLY B N 1
ATOM 1854 C CA . GLY B 1 85 ? 7.992 15.891 -2.293 1 86.44 85 GLY B CA 1
ATOM 1855 C C . GLY B 1 85 ? 6.996 16.766 -3.037 1 86.44 85 GLY B C 1
ATOM 1856 O O . GLY B 1 85 ? 6.074 17.312 -2.436 1 86.44 85 GLY B O 1
ATOM 1857 N N . ARG B 1 86 ? 7.246 16.938 -4.348 1 82.25 86 ARG B N 1
ATOM 1858 C CA . ARG B 1 86 ? 6.355 17.75 -5.168 1 82.25 86 ARG B CA 1
ATOM 1859 C C . ARG B 1 86 ? 5.512 16.891 -6.098 1 82.25 86 ARG B C 1
ATOM 1861 O O . ARG B 1 86 ? 4.617 17.391 -6.781 1 82.25 86 ARG B O 1
ATOM 1868 N N . GLY B 1 87 ? 5.816 15.625 -6.082 1 83.38 87 GLY B N 1
ATOM 1869 C CA . GLY B 1 87 ? 5.062 14.734 -6.949 1 83.38 87 GLY B CA 1
ATOM 1870 C C . GLY B 1 87 ? 3.799 14.195 -6.305 1 83.38 87 GLY B C 1
ATOM 1871 O O . GLY B 1 87 ? 3.547 14.445 -5.125 1 83.38 87 GLY B O 1
ATOM 1872 N N . SER B 1 88 ? 3.006 13.578 -7.129 1 86.81 88 SER B N 1
ATOM 1873 C CA . SER B 1 88 ? 1.762 12.984 -6.648 1 86.81 88 SER B CA 1
ATOM 1874 C C . SER B 1 88 ? 1.973 11.539 -6.199 1 86.81 88 SER B C 1
ATOM 1876 O O . SER B 1 88 ? 2.922 10.883 -6.633 1 86.81 88 SER B O 1
ATOM 1878 N N . ILE B 1 89 ? 1.062 11.117 -5.297 1 88.94 89 ILE B N 1
ATOM 1879 C CA . ILE B 1 89 ? 1.117 9.75 -4.797 1 88.94 89 ILE B CA 1
ATOM 1880 C C . ILE B 1 89 ? 0.912 8.773 -5.953 1 88.94 89 ILE B C 1
ATOM 1882 O O . ILE B 1 89 ? 1.491 7.68 -5.965 1 88.94 89 ILE B O 1
ATOM 1886 N N . SER B 1 90 ? 0.132 9.141 -6.926 1 87.06 90 SER B N 1
ATOM 1887 C CA . SER B 1 90 ? -0.089 8.289 -8.094 1 87.06 90 SER B CA 1
ATOM 1888 C C . SER B 1 90 ? 1.198 8.102 -8.891 1 87.06 90 SER B C 1
ATOM 1890 O O . SER B 1 90 ? 1.512 6.992 -9.32 1 87.06 90 SER B O 1
ATOM 1892 N N . ASP B 1 91 ? 1.956 9.211 -9.055 1 87.31 91 ASP B N 1
ATOM 1893 C CA . ASP B 1 91 ? 3.229 9.125 -9.758 1 87.31 91 ASP B CA 1
ATOM 1894 C C . ASP B 1 91 ? 4.219 8.234 -9.016 1 87.31 91 ASP B C 1
ATOM 1896 O O . ASP B 1 91 ? 4.965 7.473 -9.633 1 87.31 91 ASP B O 1
ATOM 1900 N N . ALA B 1 92 ? 4.238 8.414 -7.711 1 90.88 92 ALA B N 1
ATOM 1901 C CA . ALA B 1 92 ? 5.137 7.598 -6.898 1 90.88 92 ALA B CA 1
ATOM 1902 C C . ALA B 1 92 ? 4.801 6.117 -7.031 1 90.88 92 ALA B C 1
ATOM 1904 O O . ALA B 1 92 ? 5.695 5.27 -7.059 1 90.88 92 ALA B O 1
ATOM 1905 N N . PHE B 1 93 ? 3.508 5.84 -7.121 1 89.38 93 PHE B N 1
ATOM 1906 C CA . PHE B 1 93 ? 3.074 4.457 -7.293 1 89.38 93 PHE B CA 1
ATOM 1907 C C . PHE B 1 93 ? 3.537 3.908 -8.633 1 89.38 93 PHE B C 1
ATOM 1909 O O . PHE B 1 93 ? 4.02 2.775 -8.719 1 89.38 93 PHE B O 1
ATOM 1916 N N . MET B 1 94 ? 3.424 4.668 -9.617 1 87.19 94 MET B N 1
ATOM 1917 C CA . MET B 1 94 ? 3.877 4.242 -10.945 1 87.19 94 MET B CA 1
ATOM 1918 C C . MET B 1 94 ? 5.387 4.035 -10.961 1 87.19 94 MET B C 1
ATOM 1920 O O . MET B 1 94 ? 5.883 3.096 -11.586 1 87.19 94 MET B O 1
ATOM 1924 N N . ASN B 1 95 ? 6.086 4.91 -10.297 1 88.69 95 ASN B N 1
ATOM 1925 C CA . ASN B 1 95 ? 7.531 4.75 -10.18 1 88.69 95 ASN B CA 1
ATOM 1926 C C . ASN B 1 95 ? 7.895 3.461 -9.453 1 88.69 95 ASN B C 1
ATOM 1928 O O . ASN B 1 95 ? 8.898 2.82 -9.773 1 88.69 95 ASN B O 1
ATOM 1932 N N . ALA B 1 96 ? 7.066 3.143 -8.461 1 91.31 96 ALA B N 1
ATOM 1933 C CA . ALA B 1 96 ? 7.285 1.905 -7.719 1 91.31 96 ALA B CA 1
ATOM 1934 C C . ALA B 1 96 ? 7.137 0.687 -8.625 1 91.31 96 ALA B C 1
ATOM 1936 O O . ALA B 1 96 ? 7.953 -0.237 -8.57 1 91.31 96 ALA B O 1
ATOM 1937 N N . LEU B 1 97 ? 6.125 0.71 -9.461 1 88 97 LEU B N 1
ATOM 1938 C CA . LEU B 1 97 ? 5.914 -0.407 -10.375 1 88 97 LEU B CA 1
ATOM 1939 C C . LEU B 1 97 ? 7.066 -0.525 -11.359 1 88 97 LEU B C 1
ATOM 1941 O O . LEU B 1 97 ? 7.535 -1.629 -11.648 1 88 97 LEU B O 1
ATOM 1945 N N . LYS B 1 98 ? 7.477 0.604 -11.781 1 84.56 98 LYS B N 1
ATOM 1946 C CA . LYS B 1 98 ? 8.633 0.621 -12.672 1 84.56 98 LYS B CA 1
ATOM 1947 C C . LYS B 1 98 ? 9.867 0.049 -11.977 1 84.56 98 LYS B C 1
ATOM 1949 O O . LYS B 1 98 ? 10.617 -0.735 -12.57 1 84.56 98 LYS B O 1
ATOM 1954 N N . PHE B 1 99 ? 10.086 0.462 -10.82 1 87.19 99 PHE B N 1
ATOM 1955 C CA . PHE B 1 99 ? 11.219 0.01 -10.023 1 87.19 99 PHE B CA 1
ATOM 1956 C C . PHE B 1 99 ? 11.219 -1.509 -9.891 1 87.19 99 PHE B C 1
ATOM 1958 O O . PHE B 1 99 ? 12.258 -2.152 -10.047 1 87.19 99 PHE B O 1
ATOM 1965 N N . ILE B 1 100 ? 10.078 -2.092 -9.656 1 85.06 100 ILE B N 1
ATOM 1966 C CA . ILE B 1 100 ? 9.953 -3.533 -9.477 1 85.06 100 ILE B CA 1
ATOM 1967 C C . ILE B 1 100 ? 10.25 -4.246 -10.789 1 85.06 100 ILE B C 1
ATOM 1969 O O . ILE B 1 100 ? 10.906 -5.289 -10.805 1 85.06 100 ILE B O 1
ATOM 1973 N N . ASN B 1 101 ? 9.773 -3.674 -11.844 1 82.88 101 ASN B N 1
ATOM 1974 C CA . ASN B 1 101 ? 10.008 -4.281 -13.148 1 82.88 101 ASN B CA 1
ATOM 1975 C C . ASN B 1 101 ? 11.492 -4.312 -13.492 1 82.88 101 ASN B C 1
ATOM 1977 O O . ASN B 1 101 ? 11.992 -5.305 -14.023 1 82.88 101 ASN B O 1
ATOM 1981 N N . VAL B 1 102 ? 12.141 -3.236 -13.211 1 82.31 102 VAL B N 1
ATOM 1982 C CA . VAL B 1 102 ? 13.57 -3.158 -13.469 1 82.31 102 VAL B CA 1
ATOM 1983 C C . VAL B 1 102 ? 14.312 -4.164 -12.586 1 82.31 102 VAL B C 1
ATOM 1985 O O . VAL B 1 102 ? 15.227 -4.848 -13.055 1 82.31 102 VAL B O 1
ATOM 1988 N N . HIS B 1 103 ? 13.891 -4.223 -11.344 1 82.62 103 HIS B N 1
ATOM 1989 C CA . HIS B 1 103 ? 14.484 -5.168 -10.398 1 82.62 103 HIS B CA 1
ATOM 1990 C C . HIS B 1 103 ? 14.312 -6.605 -10.883 1 82.62 103 HIS B C 1
ATOM 1992 O O . HIS B 1 103 ? 15.234 -7.41 -10.781 1 82.62 103 HIS B O 1
ATOM 1998 N N . ARG B 1 104 ? 13.188 -6.91 -11.398 1 78.31 104 ARG B N 1
ATOM 1999 C CA . ARG B 1 104 ? 12.906 -8.242 -11.922 1 78.31 104 ARG B CA 1
ATOM 2000 C C . ARG B 1 104 ? 13.781 -8.555 -13.133 1 78.31 104 ARG B C 1
ATOM 2002 O O . ARG B 1 104 ? 14.289 -9.672 -13.266 1 78.31 104 ARG B O 1
ATOM 2009 N N . ALA B 1 105 ? 13.875 -7.668 -13.992 1 73.56 105 ALA B N 1
ATOM 2010 C CA . ALA B 1 105 ? 14.688 -7.852 -15.188 1 73.56 105 ALA B CA 1
ATOM 2011 C C . ALA B 1 105 ? 16.156 -8.102 -14.82 1 73.56 105 ALA B C 1
ATOM 2013 O O . ALA B 1 105 ? 16.828 -8.898 -15.461 1 73.56 105 ALA B O 1
ATOM 2014 N N . GLN B 1 106 ? 16.594 -7.477 -13.852 1 75.06 106 GLN B N 1
ATOM 2015 C CA . GLN B 1 106 ? 18 -7.57 -13.445 1 75.06 106 GLN B CA 1
ATOM 2016 C C . GLN B 1 106 ? 18.281 -8.891 -12.727 1 75.06 106 GLN B C 1
ATOM 2018 O O . GLN B 1 106 ? 19.359 -9.445 -12.844 1 75.06 106 GLN B O 1
ATOM 2023 N N . THR B 1 107 ? 17.344 -9.289 -11.953 1 69.88 107 THR B N 1
ATOM 2024 C CA . THR B 1 107 ? 17.531 -10.539 -11.219 1 69.88 107 THR B CA 1
ATOM 2025 C C . THR B 1 107 ? 17.281 -11.742 -12.117 1 69.88 107 THR B C 1
ATOM 2027 O O . THR B 1 107 ? 17.578 -12.875 -11.742 1 69.88 107 THR B O 1
ATOM 2030 N N . GLY B 1 108 ? 17.078 -11.438 -13.398 1 60.09 108 GLY B N 1
ATOM 2031 C CA . GLY B 1 108 ? 16.969 -12.5 -14.383 1 60.09 108 GLY B CA 1
ATOM 2032 C C . GLY B 1 108 ? 15.625 -13.203 -14.352 1 60.09 108 GLY B C 1
ATOM 2033 O O . GLY B 1 108 ? 15.445 -14.234 -15.008 1 60.09 108 GLY B O 1
ATOM 2034 N N . ILE B 1 109 ? 14.844 -12.836 -13.469 1 56.5 109 ILE B N 1
ATOM 2035 C CA . ILE B 1 109 ? 13.578 -13.562 -13.398 1 56.5 109 ILE B CA 1
ATOM 2036 C C . ILE B 1 109 ? 12.828 -13.414 -14.727 1 56.5 109 ILE B C 1
ATOM 2038 O O . ILE B 1 109 ? 12.219 -14.367 -15.203 1 56.5 109 ILE B O 1
ATOM 2042 N N . ASP B 1 110 ? 12.891 -12.227 -15.445 1 51.5 110 ASP B N 1
ATOM 2043 C CA . ASP B 1 110 ? 12.195 -12.078 -16.719 1 51.5 110 ASP B CA 1
ATOM 2044 C C . ASP B 1 110 ? 13.086 -12.492 -17.891 1 51.5 110 ASP B C 1
ATOM 2046 O O . ASP B 1 110 ? 12.719 -12.328 -19.047 1 51.5 110 ASP B O 1
ATOM 2050 N N . ASN B 1 111 ? 14.25 -1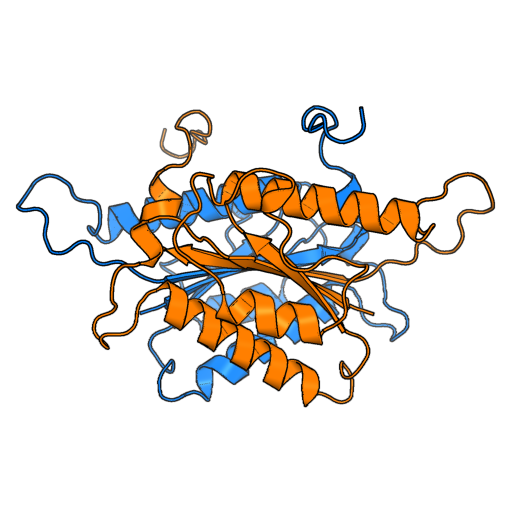2.945 -17.688 1 48.22 111 ASN B N 1
ATOM 2051 C CA . ASN B 1 111 ? 15.086 -13.25 -18.844 1 48.22 111 ASN B CA 1
ATOM 2052 C C . ASN B 1 111 ? 14.461 -14.344 -19.703 1 48.22 111 ASN B C 1
ATOM 2054 O O . ASN B 1 111 ? 14.297 -15.477 -19.25 1 48.22 111 ASN B O 1
ATOM 2058 N N . TYR B 1 112 ? 13.656 -13.984 -20.609 1 41.12 112 TYR B N 1
ATOM 2059 C CA . TYR B 1 112 ? 12.977 -14.734 -21.672 1 41.12 112 TYR B CA 1
ATOM 2060 C C . TYR B 1 112 ? 13.922 -15.727 -22.328 1 41.12 112 TYR B C 1
ATOM 2062 O O . TYR B 1 112 ? 13.516 -16.5 -23.203 1 41.12 112 TYR B O 1
ATOM 2070 N N . GLY B 1 113 ? 15.227 -15.477 -22.672 1 38.72 113 GLY B N 1
ATOM 2071 C CA . GLY B 1 113 ? 15.828 -16.422 -23.594 1 38.72 113 GLY B CA 1
ATOM 2072 C C . GLY B 1 113 ? 15.664 -17.875 -23.141 1 38.72 113 GLY B C 1
ATOM 2073 O O . GLY B 1 113 ? 15.445 -18.75 -23.984 1 38.72 113 GLY B O 1
ATOM 2074 N N . CYS B 1 114 ? 16.516 -18.438 -22.297 1 39.59 114 CYS B N 1
ATOM 2075 C CA . CYS B 1 114 ? 16.5 -19.875 -22.047 1 39.59 114 CYS B CA 1
ATOM 2076 C C . CYS B 1 114 ? 15.172 -20.312 -21.422 1 39.59 114 CYS B C 1
ATOM 2078 O O . CYS B 1 114 ? 14.445 -19.484 -20.859 1 39.59 114 CYS B O 1
ATOM 2080 N N . GLY B 1 115 ? 14.781 -21.719 -21.391 1 38.22 115 GLY B N 1
ATOM 2081 C CA . GLY B 1 115 ? 13.625 -22.438 -20.906 1 38.22 115 GLY B CA 1
ATOM 2082 C C . GLY B 1 115 ? 12.898 -21.719 -19.781 1 38.22 115 GLY B C 1
ATOM 2083 O O . GLY B 1 115 ? 13.508 -20.938 -19.031 1 38.22 115 GLY B O 1
ATOM 2084 N N . ARG B 1 116 ? 11.75 -21.312 -20.125 1 40.78 116 ARG B N 1
ATOM 2085 C CA . ARG B 1 116 ? 10.898 -20.609 -19.156 1 40.78 116 ARG B CA 1
ATOM 2086 C C . ARG B 1 116 ? 11.203 -21.062 -17.734 1 40.78 116 ARG B C 1
ATOM 2088 O O . ARG B 1 116 ? 11.023 -22.234 -17.391 1 40.78 116 ARG B O 1
ATOM 2095 N N . PHE B 1 117 ? 12.336 -20.969 -17.234 1 41.84 117 PHE B N 1
ATOM 2096 C CA . PHE B 1 117 ? 12.406 -21.422 -15.852 1 41.84 117 PHE B CA 1
ATOM 2097 C C . PHE B 1 117 ? 11.133 -21.047 -15.102 1 41.84 117 PHE B C 1
ATOM 2099 O O . PHE B 1 117 ? 10.461 -20.078 -15.438 1 41.84 117 PHE B O 1
ATOM 2106 N N . PRO B 1 118 ? 10.648 -21.984 -14.375 1 46.34 118 PRO B N 1
ATOM 2107 C CA . PRO B 1 118 ? 9.445 -21.859 -13.547 1 46.34 118 PRO B CA 1
ATOM 2108 C C . PRO B 1 118 ? 9.32 -20.484 -12.883 1 46.34 118 PRO B C 1
ATOM 2110 O O . PRO B 1 118 ? 10.297 -19.969 -12.344 1 46.34 118 PRO B O 1
ATOM 2113 N N . THR B 1 119 ? 8.656 -19.516 -13.531 1 52.03 119 THR B N 1
ATOM 2114 C CA . THR B 1 119 ? 8.266 -18.141 -13.305 1 52.03 119 THR B CA 1
ATOM 2115 C C . THR B 1 119 ? 8.312 -17.781 -11.82 1 52.03 119 THR B C 1
ATOM 2117 O O . THR B 1 119 ? 7.66 -18.438 -11 1 52.03 119 THR B O 1
ATOM 2120 N N . TYR B 1 120 ? 9.531 -17.625 -11.328 1 57.47 120 TYR B N 1
ATOM 2121 C CA . TYR B 1 120 ? 9.695 -17.172 -9.953 1 57.47 120 TYR B CA 1
ATOM 2122 C C . TYR B 1 120 ? 8.773 -15.992 -9.648 1 57.47 120 TYR B C 1
ATOM 2124 O O . TYR B 1 120 ? 8.953 -14.906 -10.195 1 57.47 120 TYR B O 1
ATOM 2132 N N . PHE B 1 121 ? 7.555 -16.344 -9.18 1 66.69 121 PHE B N 1
ATOM 2133 C CA . PHE B 1 121 ? 6.539 -15.406 -8.695 1 66.69 121 PHE B CA 1
ATOM 2134 C C . PHE B 1 121 ? 6.809 -15.016 -7.246 1 66.69 121 PHE B C 1
ATOM 2136 O O . PHE B 1 121 ? 7.078 -15.875 -6.406 1 66.69 121 PHE B O 1
ATOM 2143 N N . GLU B 1 122 ? 7.238 -13.789 -7.141 1 77.62 122 GLU B N 1
ATOM 2144 C CA . GLU B 1 122 ? 7.352 -13.32 -5.762 1 77.62 122 GLU B CA 1
ATOM 2145 C C . GLU B 1 122 ? 6.191 -12.398 -5.395 1 77.62 122 GLU B C 1
ATOM 2147 O O . GLU B 1 122 ? 5.758 -11.586 -6.211 1 77.62 122 GLU B O 1
ATOM 2152 N N . PRO B 1 123 ? 5.695 -12.609 -4.285 1 84.69 123 PRO B N 1
ATOM 2153 C CA . PRO B 1 123 ? 4.676 -11.664 -3.824 1 84.69 123 PRO B CA 1
ATOM 2154 C C . PRO B 1 123 ? 5.223 -10.25 -3.664 1 84.69 123 PRO B C 1
ATOM 2156 O O . PRO B 1 123 ? 6.367 -10.062 -3.246 1 84.69 123 PRO B O 1
ATOM 2159 N N . VAL B 1 124 ? 4.457 -9.352 -4.121 1 88.19 124 VAL B N 1
ATOM 2160 C CA . VAL B 1 124 ? 4.816 -7.941 -4.023 1 88.19 124 VAL B CA 1
ATOM 2161 C C . VAL B 1 124 ? 3.773 -7.195 -3.195 1 88.19 124 VAL B C 1
ATOM 2163 O O . VAL B 1 124 ? 2.576 -7.273 -3.479 1 88.19 124 VAL B O 1
ATOM 2166 N N . VAL B 1 125 ? 4.289 -6.547 -2.168 1 91 125 VAL B N 1
ATOM 2167 C CA . VAL B 1 125 ? 3.436 -5.73 -1.309 1 91 125 VAL B CA 1
ATOM 2168 C C . VAL B 1 125 ? 3.84 -4.266 -1.418 1 91 125 VAL B C 1
ATOM 2170 O O . VAL B 1 125 ? 5.008 -3.92 -1.23 1 91 125 VAL B O 1
ATOM 2173 N N . LEU B 1 126 ? 2.91 -3.424 -1.852 1 93.19 126 LEU B N 1
ATOM 2174 C CA . LEU B 1 126 ? 3.115 -1.981 -1.897 1 93.19 126 LEU B CA 1
ATOM 2175 C C . LEU B 1 126 ? 2.383 -1.29 -0.753 1 93.19 126 LEU B C 1
ATOM 2177 O O . LEU B 1 126 ? 1.172 -1.462 -0.592 1 93.19 126 LEU B O 1
ATOM 2181 N N . PHE B 1 127 ? 3.072 -0.62 -0 1 93.56 127 PHE B N 1
ATOM 2182 C CA . PHE B 1 127 ? 2.566 0.07 1.18 1 93.56 127 PHE B CA 1
ATOM 2183 C C . PHE B 1 127 ? 2.732 1.578 1.039 1 93.56 127 PHE B C 1
ATOM 2185 O O . PHE B 1 127 ? 3.82 2.111 1.272 1 93.56 127 PHE B O 1
ATOM 2192 N N . ALA B 1 128 ? 1.651 2.238 0.705 1 94.56 128 ALA B N 1
ATOM 2193 C CA . ALA B 1 128 ? 1.7 3.676 0.452 1 94.56 128 ALA B CA 1
ATOM 2194 C C . ALA B 1 128 ? 1.051 4.457 1.592 1 94.56 128 ALA B C 1
ATOM 2196 O O . ALA B 1 128 ? -0.045 4.113 2.041 1 94.56 128 ALA B O 1
ATOM 2197 N N . ILE B 1 129 ? 1.707 5.43 2.104 1 93.31 129 ILE B N 1
ATOM 2198 C CA . ILE B 1 129 ? 1.188 6.281 3.168 1 93.31 129 ILE B CA 1
ATOM 2199 C C . ILE B 1 129 ? 1.104 7.727 2.682 1 93.31 129 ILE B C 1
ATOM 2201 O O . ILE B 1 129 ? 2.084 8.273 2.168 1 93.31 129 ILE B O 1
ATOM 2205 N N . THR B 1 130 ? -0.016 8.312 2.762 1 91.56 130 THR B N 1
ATOM 2206 C CA . THR B 1 130 ? -0.264 9.695 2.377 1 91.56 130 THR B CA 1
ATOM 2207 C C . THR B 1 130 ? -1.343 10.32 3.26 1 91.56 130 THR B C 1
ATOM 2209 O O . THR B 1 130 ? -1.603 9.836 4.363 1 91.56 130 THR B O 1
ATOM 2212 N N . ASP B 1 131 ? -1.704 11.477 2.973 1 82.88 131 ASP B N 1
ATOM 2213 C CA . ASP B 1 131 ? -2.809 12.133 3.66 1 82.88 131 ASP B CA 1
ATOM 2214 C C . ASP B 1 131 ? -3.998 12.336 2.723 1 82.88 131 ASP B C 1
ATOM 2216 O O . ASP B 1 131 ? -3.857 12.234 1.502 1 82.88 131 ASP B O 1
ATOM 2220 N N . SER B 1 132 ? -5.109 12.555 3.273 1 76.31 132 SER B N 1
ATOM 2221 C CA . SER B 1 132 ? -6.359 12.633 2.523 1 76.31 132 SER B CA 1
ATOM 2222 C C . SER B 1 132 ? -6.352 13.82 1.564 1 76.31 132 SER B C 1
ATOM 2224 O O . SER B 1 132 ? -7.039 13.797 0.541 1 76.31 132 SER B O 1
ATOM 2226 N N . THR B 1 133 ? -5.578 14.82 1.833 1 73.44 133 THR B N 1
ATOM 2227 C CA . THR B 1 133 ? -5.57 16 0.978 1 73.44 133 THR B CA 1
ATOM 2228 C C . THR B 1 133 ? -4.754 15.75 -0.285 1 73.44 133 THR B C 1
ATOM 2230 O O . THR B 1 133 ? -5.027 16.344 -1.335 1 73.44 133 THR B O 1
ATOM 2233 N N . SER B 1 134 ? -3.787 14.859 -0.174 1 74.81 134 SER B N 1
ATOM 2234 C CA . SER B 1 134 ? -2.924 14.547 -1.31 1 74.81 134 SER B CA 1
ATOM 2235 C C . SER B 1 134 ? -3.652 13.688 -2.34 1 74.81 134 SER B C 1
ATOM 2237 O O . SER B 1 134 ? -3.295 13.688 -3.52 1 74.81 134 SER B O 1
ATOM 2239 N N . VAL B 1 135 ? -4.641 13 -1.88 1 71.44 135 VAL B N 1
ATOM 2240 C CA . VAL B 1 135 ? -5.402 12.133 -2.773 1 71.44 135 VAL B CA 1
ATOM 2241 C C . VAL B 1 135 ? -6.41 12.961 -3.568 1 71.44 135 VAL B C 1
ATOM 2243 O O . VAL B 1 135 ? -6.758 12.602 -4.695 1 71.44 135 VAL B O 1
ATOM 2246 N N . ALA B 1 136 ? -6.773 14.062 -3.096 1 62.12 136 ALA B N 1
ATOM 2247 C CA . ALA B 1 136 ? -7.754 14.93 -3.748 1 62.12 136 ALA B CA 1
ATOM 2248 C C . ALA B 1 136 ? -7.176 15.555 -5.016 1 62.12 136 ALA B C 1
ATOM 2250 O O . ALA B 1 136 ? -7.922 15.961 -5.91 1 62.12 136 ALA B O 1
ATOM 2251 N N . ASP B 1 137 ? -5.895 15.633 -5.129 1 57.5 137 ASP B N 1
ATOM 2252 C CA . ASP B 1 137 ? -5.262 16.297 -6.262 1 57.5 137 ASP B CA 1
ATOM 2253 C C . ASP B 1 137 ? -5.109 15.352 -7.445 1 57.5 137 ASP B C 1
ATOM 2255 O O . ASP B 1 137 ? -4.238 15.547 -8.297 1 57.5 137 ASP B O 1
ATOM 2259 N N . ILE B 1 138 ? -5.875 14.336 -7.512 1 55.03 138 ILE B N 1
ATOM 2260 C CA . ILE B 1 138 ? -5.742 13.469 -8.672 1 55.03 138 ILE B CA 1
ATOM 2261 C C . ILE B 1 138 ? -6.32 14.164 -9.906 1 55.03 138 ILE B C 1
ATOM 2263 O O . ILE B 1 138 ? -7.398 14.758 -9.844 1 55.03 138 ILE B O 1
ATOM 2267 N N . PRO B 1 139 ? -5.582 14.289 -10.977 1 46.53 139 PRO B N 1
ATOM 2268 C CA . PRO B 1 139 ? -6.047 15 -12.172 1 46.53 139 PRO B CA 1
ATOM 2269 C C . PRO B 1 139 ? -7.438 14.555 -12.617 1 46.53 139 PRO B C 1
ATOM 2271 O O . PRO B 1 139 ? -7.801 13.391 -12.453 1 46.53 139 PRO B O 1
ATOM 2274 N N . PRO B 1 140 ? -8.312 15.547 -12.82 1 45 140 PRO B N 1
ATOM 2275 C CA . PRO B 1 140 ? -9.68 15.359 -13.312 1 45 140 PRO B CA 1
ATOM 2276 C C . PRO B 1 140 ? -9.766 14.328 -14.438 1 45 140 PRO B C 1
ATOM 2278 O O . PRO B 1 140 ? -10.805 13.68 -14.602 1 45 140 PRO B O 1
ATOM 2281 N N . ASP B 1 141 ? -8.922 14.398 -15.234 1 39.34 141 ASP B N 1
ATOM 2282 C CA . ASP B 1 141 ? -9.047 13.531 -16.391 1 39.34 141 ASP B CA 1
ATOM 2283 C C . ASP B 1 141 ? -9.18 12.062 -15.977 1 39.34 141 ASP B C 1
ATOM 2285 O O . ASP B 1 141 ? -9.406 11.195 -16.812 1 39.34 141 ASP B O 1
ATOM 2289 N N . PHE B 1 142 ? -8.703 11.891 -14.914 1 36.31 142 PHE B N 1
ATOM 2290 C CA . PHE B 1 142 ? -9.031 10.531 -14.5 1 36.31 142 PHE B CA 1
ATOM 2291 C C . PHE B 1 142 ? -10.477 10.445 -14.031 1 36.31 142 PHE B C 1
ATOM 2293 O O . PHE B 1 142 ? -10.836 9.531 -13.273 1 36.31 142 PHE B O 1
ATOM 2300 N N . ARG B 1 143 ? -11.367 11.367 -14.352 1 33 143 ARG B N 1
ATOM 2301 C CA . ARG B 1 143 ? -12.805 11.344 -14.078 1 33 143 ARG B CA 1
ATOM 2302 C C . ARG B 1 143 ? -13.406 9.984 -14.414 1 33 143 ARG B C 1
ATOM 2304 O O . ARG B 1 143 ? -13.43 9.578 -15.578 1 33 143 ARG B O 1
ATOM 2311 N N . VAL B 1 144 ? -13.195 9.062 -13.703 1 31.58 144 VAL B N 1
ATOM 2312 C CA . VAL B 1 144 ? -14.047 7.902 -13.93 1 31.58 144 VAL B CA 1
ATOM 2313 C C . VAL B 1 144 ? -15.508 8.336 -13.945 1 31.58 144 VAL B C 1
ATOM 2315 O O . VAL B 1 144 ? -15.914 9.211 -13.18 1 31.58 144 VAL B O 1
ATOM 2318 N N . GLY B 1 145 ? -16.188 8.148 -15.039 1 28.22 145 GLY B N 1
ATOM 2319 C CA . GLY B 1 145 ? -17.609 8.188 -15.336 1 28.22 145 GLY B CA 1
ATOM 2320 C C . GLY B 1 145 ? -18.484 7.789 -14.164 1 28.22 145 GLY B C 1
ATOM 2321 O O . GLY B 1 145 ? -19.672 7.5 -14.336 1 28.22 145 GLY B O 1
ATOM 2322 N N . ILE B 1 146 ? -18.094 7.59 -13.133 1 29.33 146 ILE B N 1
ATOM 2323 C CA . ILE B 1 146 ? -19.078 7 -12.234 1 29.33 146 ILE B CA 1
ATOM 2324 C C . ILE B 1 146 ? -20.062 8.07 -11.781 1 29.33 146 ILE B C 1
ATOM 2326 O O . ILE B 1 146 ? -21.156 7.754 -11.281 1 29.33 146 ILE B O 1
ATOM 2330 N N . LEU B 1 147 ? -19.75 9.312 -11.609 1 28.56 147 LEU B N 1
ATOM 2331 C CA . LEU B 1 147 ? -20.812 10.172 -11.125 1 28.56 147 LEU B CA 1
ATOM 2332 C C . LEU B 1 147 ? -21.781 10.539 -12.25 1 28.56 147 LEU B C 1
ATOM 2334 O O . LEU B 1 147 ? -22.75 11.266 -12.039 1 28.56 147 LEU B 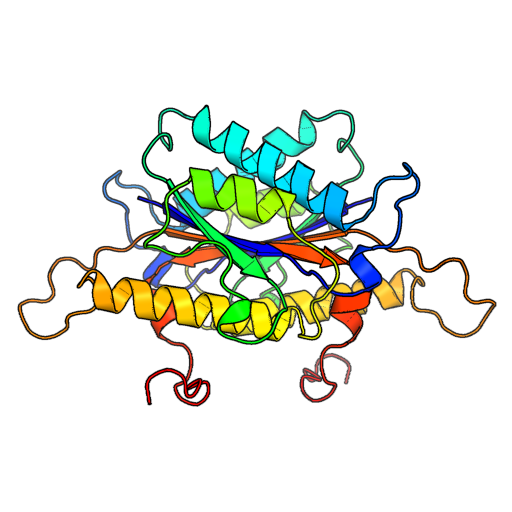O 1
ATOM 2338 N N . GLU B 1 148 ? -21.516 10.281 -13.414 1 25.14 148 GLU B N 1
ATOM 2339 C CA . GLU B 1 148 ? -22.703 10.562 -14.219 1 25.14 148 GLU B CA 1
ATOM 2340 C C . GLU B 1 148 ? -23.734 9.453 -14.07 1 25.14 148 GLU B C 1
ATOM 2342 O O . GLU B 1 148 ? -23.391 8.273 -13.953 1 25.14 148 GLU B O 1
#

Secondary structure (DSSP, 8-state):
-EEEEEEE--SGGGGSBPTTS-BHHHHHHHHHHHHHHHHHH-TTTTTTEEEEEEESSSTTTTEEE-TTS-HHHHHHHHHT--S---S-HHHHHHHHHHHHHHHHHHHTTT--SSS-------EEEEEEEEEHHHHTT--GGG--GGG-/-EEEEEEE--SGGGGSBPTTS-BHHHHHHHHHHHHHHHHHH-TTTTTTEEEEEEESSSTTTTEEE-TTS-HHHHHHHHHT--S---S-HHHHHHHHHHHHHHHHHHHTTT--SSS-------EEEEEEEEEHHHHTT--GGG--GGG-

Organism: Ancylostoma caninum (NCBI:txid29170)

InterPro domains:
  IPR002035 von Willebrand factor, type A [PF13519] (4-104)
  IPR036465 von Willebrand factor A-like domain superfamily [G3DSA:3.40.50.410] (2-137)
  IPR036465 von Willebrand factor A-like domain superfamily [SSF53300] (4-101)
  IPR051113 Integrator complex subunit 6 [PTHR12957] (1-137)

Foldseek 3Di:
DAEEEEEEELAPQQQDADPVRHGVLVVSLVVVVVVVVVQCPDPVNNPPYDYWYAYLADPPVRTQGAPVDDPVSVNVSSVVRHSPHPGASVVRVVVVVVRVVVVCVVVVLPVPPDDNPPNPDHHYHYHYGDDPVRVVPDDCVVVDPPVD/DAEEEEEEELAPQQQDADPVRHGVLVVSLVVVVVVVVVQCPDPVNNPPYDYWYAYLADPPVRTQGAPVDDVVSVNVSSVVRHSPHPGASVVRVVVVVVRVVVVCVVVCLPVPDPDNPPNPDHHYHYHYGDDPVRVVPDDCVVVDPPVD

pLDDT: mean 78.66, std 18.28, range [24.83, 96.62]

Solvent-accessible surface area (backbone atoms only — not comparable to full-atom values): 16201 Å² total; per-residue (Å²): 100,37,41,36,39,36,33,43,47,19,26,61,75,25,59,42,61,44,98,84,68,45,28,45,49,54,52,48,49,51,53,50,49,51,50,52,52,53,45,59,67,34,71,90,42,40,90,40,60,44,73,32,34,34,30,10,36,59,89,73,73,14,57,61,20,49,93,89,51,56,72,69,47,41,57,53,42,60,71,64,63,57,54,70,16,79,48,48,65,66,56,32,50,52,50,48,39,50,51,51,40,53,51,36,51,70,72,46,62,60,56,71,80,63,74,83,59,82,70,75,74,31,47,31,34,38,41,33,37,44,43,52,69,63,44,60,68,57,65,66,86,66,62,66,71,70,83,108,101,37,41,37,40,37,34,41,46,19,26,62,74,27,59,41,62,43,98,85,67,46,28,46,47,54,50,48,49,52,53,51,49,51,50,51,53,53,44,58,67,34,72,90,42,40,89,40,60,45,72,30,34,34,30,9,35,61,86,73,72,15,56,61,19,48,93,87,50,56,74,68,46,40,56,54,42,60,72,64,64,59,55,69,16,81,47,46,64,68,56,33,50,51,50,48,38,49,51,51,41,54,52,36,50,71,73,45,63,61,57,70,81,62,73,81,60,82,72,77,71,31,45,31,35,39,40,33,38,44,42,54,71,64,44,58,69,55,67,64,86,67,61,65,70,71,83,108

Nearest PDB structures (foldseek):
  8rbx-assembly1_f  TM=8.412E-01  e=1.091E-11  Homo sapiens
  8rc4-assembly1_f  TM=8.096E-01  e=1.416E-11  Homo sapiens
  7ycx-assembly1_F  TM=8.336E-01  e=2.334E-10  Homo sapiens
  7cun-assembly1_F  TM=8.426E-01  e=3.377E-09  Homo sapiens
  6tyx-assembly2_B  TM=6.868E-01  e=1.093E-02  Xenopus laevis

Radius of gyration: 18.47 Å; Cα contacts (8 Å, |Δi|>4): 481; chains: 2; bounding box: 44×54×45 Å